Protein AF-A0A8B9L922-F1 (afdb_monomer)

Structure (mmCIF, N/CA/C/O backbone):
data_AF-A0A8B9L922-F1
#
_entry.id   AF-A0A8B9L922-F1
#
loop_
_atom_site.group_PDB
_atom_site.id
_atom_site.type_symbol
_atom_site.label_atom_id
_atom_site.label_alt_id
_atom_site.label_comp_id
_atom_site.label_asym_id
_atom_site.label_entity_id
_atom_site.label_seq_id
_atom_site.pdbx_PDB_ins_code
_atom_site.Cartn_x
_atom_site.Cartn_y
_atom_site.Cartn_z
_atom_site.occupancy
_atom_site.B_iso_or_equiv
_atom_site.auth_seq_id
_atom_site.auth_comp_id
_atom_site.auth_asym_id
_atom_site.auth_atom_id
_atom_site.pdbx_PDB_model_num
ATOM 1 N N . MET A 1 1 ? -42.138 -32.006 54.980 1.00 39.41 1 MET A N 1
ATOM 2 C CA . MET A 1 1 ? -41.101 -31.309 54.195 1.00 39.41 1 MET A CA 1
ATOM 3 C C . MET A 1 1 ? -41.791 -30.136 53.510 1.00 39.41 1 MET A C 1
ATOM 5 O O . MET A 1 1 ? -42.672 -30.360 52.696 1.00 39.41 1 MET A O 1
ATOM 9 N N . TRP A 1 2 ? -41.507 -28.926 53.991 1.00 32.56 2 TRP A N 1
ATOM 10 C CA . TRP A 1 2 ? -41.826 -27.606 53.415 1.00 32.56 2 TRP A CA 1
ATOM 11 C C . TRP A 1 2 ? -41.388 -27.564 51.923 1.00 32.56 2 TRP A C 1
ATOM 13 O O . TRP A 1 2 ? -40.422 -28.249 51.613 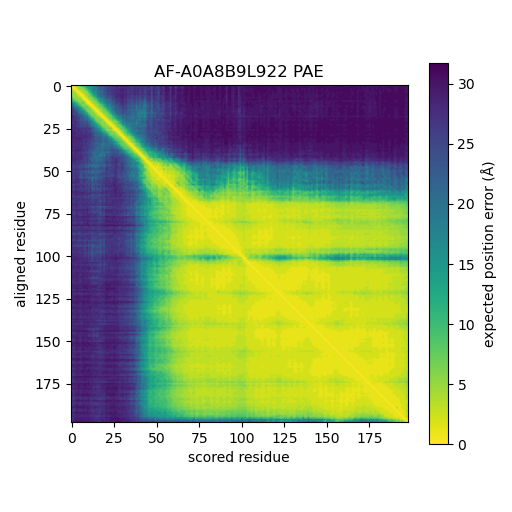1.00 32.56 2 TRP A O 1
ATOM 23 N N . LEU A 1 3 ? -41.959 -26.871 50.926 1.00 33.59 3 LEU A N 1
ATOM 24 C CA . LEU A 1 3 ? -42.865 -25.722 50.786 1.00 33.59 3 LEU A CA 1
ATOM 25 C C . LEU A 1 3 ? -43.466 -25.724 49.360 1.00 33.59 3 LEU A C 1
ATOM 27 O O . LEU A 1 3 ? -42.851 -26.224 48.422 1.00 33.59 3 LEU A O 1
ATOM 31 N N . ALA A 1 4 ? -44.637 -25.105 49.218 1.00 42.94 4 ALA A N 1
ATOM 32 C CA . ALA A 1 4 ? -45.244 -24.683 47.955 1.00 42.94 4 ALA A CA 1
ATOM 33 C C . ALA A 1 4 ? -44.505 -23.474 47.336 1.00 42.94 4 ALA A C 1
ATOM 35 O O . ALA A 1 4 ? -43.892 -22.713 48.081 1.00 42.94 4 ALA A O 1
ATOM 36 N N . LEU A 1 5 ? -44.619 -23.254 46.017 1.00 37.44 5 LEU A N 1
ATOM 37 C CA . LEU A 1 5 ? -45.324 -22.092 45.437 1.00 37.44 5 LEU A CA 1
ATOM 38 C C . LEU A 1 5 ? -45.200 -22.034 43.899 1.00 37.44 5 LEU A C 1
ATOM 40 O O . LEU A 1 5 ? -44.109 -21.911 43.348 1.00 37.44 5 LEU A O 1
ATOM 44 N N . ASP A 1 6 ? -46.363 -22.026 43.243 1.00 43.75 6 ASP A N 1
ATOM 45 C CA . ASP A 1 6 ? -46.610 -21.435 41.925 1.00 43.75 6 ASP A CA 1
ATOM 46 C C . ASP A 1 6 ? -46.211 -19.954 41.896 1.00 43.75 6 ASP A C 1
ATOM 48 O O . ASP A 1 6 ? -46.498 -19.226 42.852 1.00 43.75 6 ASP A O 1
ATOM 52 N N . ARG A 1 7 ? -45.693 -19.468 40.757 1.00 42.44 7 ARG A N 1
ATOM 53 C CA . ARG A 1 7 ? -46.000 -18.110 40.273 1.00 42.44 7 ARG A CA 1
ATOM 54 C C . ARG A 1 7 ? -45.690 -17.929 38.788 1.00 42.44 7 ARG A C 1
ATOM 56 O O . ARG A 1 7 ? -44.542 -17.872 38.357 1.00 42.44 7 ARG A O 1
ATOM 63 N N . ALA A 1 8 ? -46.780 -17.786 38.043 1.00 39.94 8 ALA A N 1
ATOM 64 C CA . ALA A 1 8 ? -46.851 -17.251 36.699 1.00 39.94 8 ALA A CA 1
ATOM 65 C C . ALA A 1 8 ? -46.276 -15.825 36.630 1.00 39.94 8 ALA A C 1
ATOM 67 O O . ALA A 1 8 ? -46.559 -14.979 37.482 1.00 39.94 8 ALA A O 1
ATOM 68 N N . LEU A 1 9 ? -45.501 -15.555 35.581 1.00 38.50 9 LEU A N 1
ATOM 69 C CA . LEU A 1 9 ? -45.033 -14.223 35.214 1.00 38.50 9 LEU A CA 1
ATOM 70 C C . LEU A 1 9 ? -46.186 -13.454 34.553 1.00 38.50 9 LEU A C 1
ATOM 72 O O . LEU A 1 9 ? -46.370 -13.499 33.339 1.00 38.50 9 LEU A O 1
ATOM 76 N N . SER A 1 10 ? -46.980 -12.760 35.367 1.00 40.66 10 SER A N 1
ATOM 77 C CA . SER A 1 10 ? -47.901 -11.722 34.909 1.00 40.66 10 SER A CA 1
ATOM 78 C C . SER A 1 10 ? -47.178 -10.376 34.846 1.00 40.66 10 SER A C 1
ATOM 80 O O . SER A 1 10 ? -46.627 -9.900 35.838 1.00 40.66 10 SER A O 1
ATOM 82 N N . VAL A 1 11 ? -47.223 -9.777 33.660 1.00 44.66 11 VAL A N 1
ATOM 83 C CA . VAL A 1 11 ? -46.861 -8.399 33.311 1.00 44.66 11 VAL A CA 1
ATOM 84 C C . VAL A 1 11 ? -47.337 -7.414 34.387 1.00 44.66 11 VAL A C 1
ATOM 86 O O . VAL A 1 11 ? -48.537 -7.237 34.583 1.00 44.66 11 VAL A O 1
ATOM 89 N N . ASN A 1 12 ? -46.402 -6.757 35.076 1.00 38.12 12 ASN A N 1
ATOM 90 C CA . ASN A 1 12 ? -46.709 -5.700 36.038 1.00 38.12 12 ASN A CA 1
ATOM 91 C C . ASN A 1 12 ? -46.772 -4.353 35.298 1.00 38.12 12 ASN A C 1
ATOM 93 O O . ASN A 1 12 ? -45.758 -3.687 35.095 1.00 38.12 12 ASN A O 1
ATOM 97 N N . TYR A 1 13 ? -47.975 -3.962 34.874 1.00 42.72 13 TYR A N 1
ATOM 98 C CA . TYR A 1 13 ? -48.291 -2.562 34.594 1.00 42.72 13 TYR A CA 1
ATOM 99 C C . TYR A 1 13 ? -48.221 -1.805 35.924 1.00 42.72 13 TYR A C 1
ATOM 101 O O . TYR A 1 13 ? -49.055 -2.007 36.806 1.00 42.72 13 TYR A O 1
ATOM 109 N N . VAL A 1 14 ? -47.221 -0.940 36.084 1.00 41.59 14 VAL A N 1
ATOM 110 C CA . VAL A 1 14 ? -47.161 -0.008 37.212 1.00 41.59 14 VAL A CA 1
ATOM 111 C C . VAL A 1 14 ? -48.252 1.044 36.998 1.00 41.59 14 VAL A C 1
ATOM 113 O O . VAL A 1 14 ? -48.083 2.000 36.245 1.00 41.59 14 VAL A O 1
ATOM 116 N N . LEU A 1 15 ? -49.400 0.839 37.647 1.00 37.53 15 LEU A N 1
ATOM 117 C CA . LEU A 1 15 ? -50.372 1.891 37.927 1.00 37.53 15 LEU A CA 1
ATOM 118 C C . LEU A 1 15 ? -49.718 2.883 38.895 1.00 37.53 15 LEU A C 1
ATOM 120 O O . LEU A 1 15 ? -49.575 2.610 40.085 1.00 37.53 15 LEU A O 1
ATOM 124 N N . ILE A 1 16 ? -49.306 4.037 38.377 1.00 44.78 16 ILE A N 1
ATOM 125 C CA . ILE A 1 16 ? -48.956 5.195 39.200 1.00 44.78 16 ILE A CA 1
ATOM 126 C C . ILE A 1 16 ? -50.275 5.791 39.709 1.00 44.78 16 ILE A C 1
ATOM 128 O O . ILE A 1 16 ? -50.972 6.499 38.982 1.00 44.78 16 ILE A O 1
ATOM 132 N N . CYS A 1 17 ? -50.629 5.483 40.957 1.00 35.94 17 CYS A N 1
ATOM 133 C CA . CYS A 1 17 ? -51.632 6.229 41.710 1.00 35.94 17 CYS A CA 1
ATOM 134 C C . CYS A 1 17 ? -51.026 7.574 42.130 1.00 35.94 17 CYS A C 1
ATOM 136 O O . CYS A 1 17 ? -50.092 7.622 42.927 1.00 35.94 17 CYS A O 1
ATOM 138 N N . CYS A 1 18 ? -51.560 8.669 41.592 1.00 36.62 18 CYS A N 1
ATOM 139 C CA . CYS A 1 18 ? -51.281 10.016 42.072 1.00 36.62 18 CYS A CA 1
ATOM 140 C C . CYS A 1 18 ? -52.281 10.327 43.198 1.00 36.62 18 CYS A C 1
ATOM 142 O O . CYS A 1 18 ? -53.413 10.725 42.929 1.00 36.62 18 CYS A O 1
ATOM 144 N N . GLU A 1 19 ? -51.897 10.113 44.456 1.00 37.44 19 GLU A N 1
ATOM 145 C CA . GLU A 1 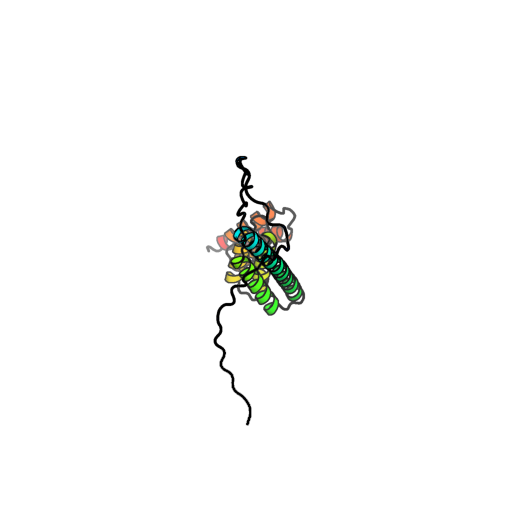19 ? -52.642 10.647 45.599 1.00 37.44 19 GLU A CA 1
ATOM 146 C C . GLU A 1 19 ? -52.241 12.114 45.810 1.00 37.44 19 GLU A C 1
ATOM 148 O O . GLU A 1 19 ? -51.150 12.418 46.289 1.00 37.44 19 GLU A O 1
ATOM 153 N N . CYS A 1 20 ? -53.125 13.044 45.438 1.00 34.84 20 CYS A N 1
ATOM 154 C CA . CYS A 1 20 ? -53.108 14.406 45.966 1.00 34.84 20 CYS A CA 1
ATOM 155 C C . CYS A 1 20 ? -54.168 14.509 47.063 1.00 34.84 20 CYS A C 1
ATOM 157 O O . CYS A 1 20 ? -55.370 14.453 46.803 1.00 34.84 20 CYS A O 1
ATOM 159 N N . SER A 1 21 ? -53.704 14.660 48.297 1.00 40.25 21 SER A N 1
ATOM 160 C CA . SER A 1 21 ? -54.520 14.877 49.484 1.00 40.25 21 SER A CA 1
ATOM 161 C C . SER A 1 21 ? -55.253 16.225 49.435 1.00 40.25 21 SER A C 1
ATOM 163 O O . SER A 1 21 ? -54.620 17.266 49.294 1.00 40.25 21 SER A O 1
ATOM 165 N N . GLY A 1 22 ? -56.569 16.189 49.674 1.00 39.19 22 GLY A N 1
ATOM 166 C CA . GLY A 1 22 ? -57.347 17.256 50.319 1.00 39.19 22 GLY A CA 1
ATOM 167 C C . GLY A 1 22 ? -57.858 18.408 49.440 1.00 39.19 22 GLY A C 1
ATOM 168 O O . GLY A 1 22 ? -57.085 19.200 48.923 1.00 39.19 22 GLY A O 1
ATOM 169 N N . LEU A 1 23 ? -59.183 18.588 49.373 1.00 33.56 23 LEU A N 1
ATOM 170 C CA . LEU A 1 23 ? -59.907 19.606 50.156 1.00 33.56 23 LEU A CA 1
ATOM 171 C C . LEU A 1 23 ? -61.400 19.660 49.766 1.00 33.56 23 LEU A C 1
ATOM 173 O O . LEU A 1 23 ? -61.748 19.786 48.599 1.00 33.56 23 LEU A O 1
ATOM 177 N N . SER A 1 24 ? -62.238 19.691 50.806 1.00 34.50 24 SER A N 1
ATOM 178 C CA . SER A 1 24 ? -63.447 20.518 50.947 1.00 34.50 24 SER A CA 1
ATOM 179 C C . SER A 1 24 ? -64.577 20.404 49.909 1.00 34.50 24 SER A C 1
ATOM 181 O O . SER A 1 24 ? -64.521 20.924 48.797 1.00 34.50 24 SER A O 1
ATOM 183 N N . SER A 1 25 ? -65.694 19.830 50.356 1.00 34.41 25 SER A N 1
ATOM 184 C CA . SER A 1 25 ? -67.009 19.935 49.727 1.00 34.41 25 SER A CA 1
ATOM 185 C C . SER A 1 25 ? -67.631 21.325 49.946 1.00 34.41 25 SER A C 1
ATOM 187 O O . SER A 1 25 ? -68.081 21.636 51.049 1.00 34.41 25 SER A O 1
ATOM 189 N N . ALA A 1 26 ? -67.735 22.125 48.883 1.00 35.94 26 ALA A N 1
ATOM 190 C CA . ALA A 1 26 ? -68.643 23.271 48.781 1.00 35.94 26 ALA A CA 1
ATOM 191 C C . ALA A 1 26 ? -69.437 23.172 47.459 1.00 35.94 26 ALA A C 1
ATOM 193 O O . ALA A 1 26 ? -68.840 22.827 46.435 1.0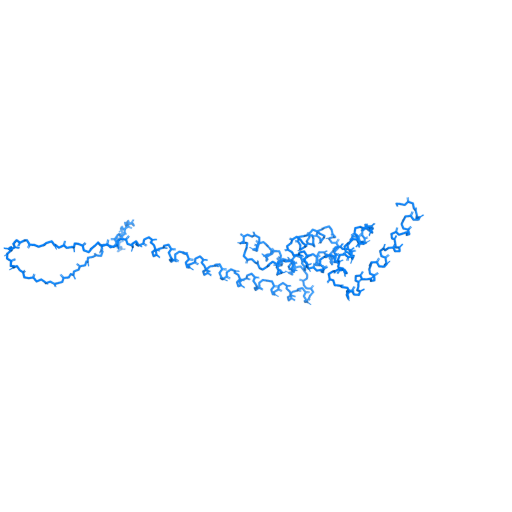0 35.94 26 ALA A O 1
ATOM 194 N N . PRO A 1 27 ? -70.760 23.434 47.429 1.00 44.16 27 PRO A N 1
ATOM 195 C CA . PRO A 1 27 ? -71.550 23.219 46.226 1.00 44.16 27 PRO A CA 1
ATOM 196 C C . PRO A 1 27 ? -71.588 24.450 45.306 1.00 44.16 27 PRO A C 1
ATOM 198 O O . PRO A 1 27 ? -71.871 25.569 45.723 1.00 44.16 27 PRO A O 1
ATOM 201 N N . VAL A 1 28 ? -71.341 24.167 44.025 1.00 46.34 28 VAL A N 1
ATOM 202 C CA . VAL A 1 28 ? -71.988 24.702 42.812 1.00 46.34 28 VAL A CA 1
ATOM 203 C C . VAL A 1 28 ? -72.312 26.205 42.792 1.00 46.34 28 VAL A C 1
ATOM 205 O O . VAL A 1 28 ? -73.385 26.641 43.202 1.00 46.34 28 VAL A O 1
ATOM 208 N N . GLN A 1 29 ? -71.455 26.971 42.113 1.00 36.00 29 GLN A N 1
ATOM 209 C CA . GLN A 1 29 ? -71.849 28.198 41.414 1.00 36.00 29 GLN A CA 1
ATOM 210 C C . GLN A 1 29 ? -71.394 28.122 39.953 1.00 36.00 29 GLN A C 1
ATOM 212 O O . GLN A 1 29 ? -70.305 27.649 39.627 1.00 36.00 29 GLN A O 1
ATOM 217 N N . ARG A 1 30 ? -72.311 28.529 39.075 1.00 44.28 30 ARG A N 1
ATOM 218 C CA . ARG A 1 30 ? -72.246 28.429 37.617 1.00 44.28 30 ARG A CA 1
ATOM 219 C C . ARG A 1 30 ? -71.178 29.349 37.032 1.00 44.28 30 ARG A C 1
ATOM 221 O O . ARG A 1 30 ? -71.023 30.484 37.459 1.00 44.28 30 ARG A O 1
ATOM 228 N N . GLY A 1 31 ? -70.597 28.885 35.928 1.00 47.75 31 GLY A N 1
ATOM 229 C CA . GLY A 1 31 ? -70.176 29.749 34.830 1.00 47.75 31 GLY A CA 1
ATOM 230 C C . GLY A 1 31 ? -68.833 30.444 35.007 1.00 47.75 31 GLY A C 1
ATOM 231 O O . GLY A 1 31 ? -68.775 31.614 35.364 1.00 47.75 31 GLY A O 1
ATOM 232 N N . ARG A 1 32 ? -67.757 29.767 34.597 1.00 36.34 32 ARG A N 1
ATOM 233 C CA . ARG A 1 32 ? -66.645 30.389 33.864 1.00 36.34 32 ARG A CA 1
ATOM 234 C C . ARG A 1 32 ? -65.810 29.304 33.193 1.00 36.34 32 ARG A C 1
ATOM 236 O O . ARG A 1 32 ? -65.443 28.318 33.818 1.00 36.34 32 ARG A O 1
ATOM 243 N N . SER A 1 33 ? -65.556 29.506 31.903 1.00 42.00 33 SER A N 1
ATOM 244 C CA . SER A 1 33 ? -64.695 28.695 31.041 1.00 42.00 33 SER A CA 1
ATOM 245 C C . SER A 1 33 ? -63.366 28.379 31.734 1.00 42.00 33 SER A C 1
ATOM 247 O O . SER A 1 33 ? -62.469 29.225 31.781 1.00 42.00 33 SER A O 1
ATOM 249 N N . VAL A 1 34 ? -63.209 27.150 32.223 1.00 40.69 34 VAL A N 1
ATOM 250 C CA . VAL A 1 34 ? -61.887 26.612 32.532 1.00 40.69 34 VAL A CA 1
ATOM 251 C C . VAL A 1 34 ? -61.244 26.306 31.185 1.00 40.69 34 VAL A C 1
ATOM 253 O O . VAL A 1 34 ? -61.642 25.369 30.499 1.00 40.69 34 VAL A O 1
ATOM 256 N N . ARG A 1 35 ? -60.256 27.116 30.785 1.00 39.91 35 ARG A N 1
ATOM 257 C CA . ARG A 1 35 ? -59.262 26.678 29.802 1.00 39.91 35 ARG A CA 1
ATOM 258 C C . ARG A 1 35 ? -58.652 25.406 30.378 1.00 39.91 35 ARG A C 1
ATOM 260 O O . ARG A 1 35 ? -57.830 25.488 31.290 1.00 39.91 35 ARG A O 1
ATOM 267 N N . THR A 1 36 ? -59.052 24.243 29.873 1.00 43.56 36 THR A N 1
ATOM 268 C CA . THR A 1 36 ? -58.253 23.036 30.040 1.00 43.56 36 THR A CA 1
ATOM 269 C C . THR A 1 36 ? -56.912 23.372 29.409 1.00 43.56 36 THR A C 1
ATOM 271 O O . THR A 1 36 ? -56.817 23.510 28.188 1.00 43.56 36 THR A O 1
ATOM 274 N N . ARG A 1 37 ? -55.890 23.617 30.238 1.00 41.12 37 ARG A N 1
ATOM 275 C CA . ARG A 1 37 ? -54.507 23.590 29.767 1.00 41.12 37 ARG A CA 1
ATOM 276 C C . ARG A 1 37 ? -54.386 22.246 29.073 1.00 41.12 37 ARG A C 1
ATOM 278 O O . ARG A 1 37 ? -54.577 21.223 29.729 1.00 41.12 37 ARG A O 1
ATOM 285 N N . GLY A 1 38 ? -54.221 22.269 27.751 1.00 40.81 38 GLY A N 1
ATOM 286 C CA . GLY A 1 38 ? -53.976 21.062 26.985 1.00 40.81 38 GLY A CA 1
ATOM 287 C C . GLY A 1 38 ? -52.851 20.341 27.699 1.00 40.81 38 GLY A C 1
ATOM 288 O O . GLY A 1 38 ? -51.766 20.900 27.850 1.00 40.81 38 GLY A O 1
ATOM 289 N N . CYS A 1 39 ? -53.154 19.169 28.249 1.00 40.44 39 CYS A N 1
ATOM 290 C CA . CYS A 1 39 ? -52.129 18.271 28.728 1.00 40.44 39 CYS A CA 1
ATOM 291 C C . CYS A 1 39 ? -51.349 17.930 27.465 1.00 40.44 39 CYS A C 1
ATOM 293 O O . CYS A 1 39 ? -51.849 17.202 26.607 1.00 40.44 39 CYS A O 1
ATOM 295 N N . SER A 1 40 ? -50.218 18.605 27.264 1.00 46.69 40 SER A N 1
ATOM 296 C CA . SER A 1 40 ? -49.345 18.350 26.137 1.00 46.69 40 SER A CA 1
ATOM 297 C C . SER A 1 40 ? -48.862 16.925 26.320 1.00 46.69 40 SER A C 1
ATOM 299 O O . SER A 1 40 ? -47.953 16.653 27.101 1.00 46.69 40 SER A O 1
ATOM 301 N N . THR A 1 41 ? -49.503 15.998 25.620 1.00 48.53 41 THR A N 1
ATOM 302 C CA . THR A 1 41 ? -49.012 14.648 25.385 1.00 48.53 41 THR A CA 1
ATOM 303 C C . THR A 1 41 ? -47.800 14.729 24.453 1.00 48.53 41 THR A C 1
ATOM 305 O O . THR A 1 41 ? -47.766 14.121 23.394 1.00 48.53 41 THR A O 1
ATOM 308 N N . THR A 1 42 ? -46.785 15.504 24.828 1.00 47.44 42 THR A N 1
ATOM 309 C CA . THR A 1 42 ? -45.391 15.276 24.440 1.00 47.44 42 THR A CA 1
ATOM 310 C C . THR A 1 42 ? -44.878 14.199 25.403 1.00 47.44 42 THR A C 1
ATOM 312 O O . THR A 1 42 ? -44.407 14.504 26.492 1.00 47.44 42 THR A O 1
ATOM 315 N N . ARG A 1 43 ? -45.436 12.985 25.285 1.00 49.84 43 ARG A N 1
ATOM 316 C CA . ARG A 1 43 ? -44.914 11.805 24.570 1.00 49.84 43 ARG A CA 1
ATOM 317 C C . ARG A 1 43 ? -43.767 11.160 25.348 1.00 49.84 43 ARG A C 1
ATOM 319 O O . ARG A 1 43 ? -42.599 11.406 25.094 1.00 49.84 43 ARG A O 1
ATOM 326 N N . VAL A 1 44 ? -44.133 10.218 26.219 1.00 50.97 44 VAL A N 1
ATOM 327 C CA . VAL A 1 44 ? -43.235 9.163 26.737 1.00 50.97 44 VAL A CA 1
ATOM 328 C C . VAL A 1 44 ? -42.473 8.465 25.593 1.00 50.97 44 VAL A C 1
ATOM 330 O O . VAL A 1 44 ? -41.351 8.008 25.772 1.00 50.97 44 VAL A O 1
ATOM 333 N N . SER A 1 45 ? -43.049 8.433 24.384 1.00 53.28 45 SER A N 1
ATOM 334 C CA . SER A 1 45 ? -42.383 7.933 23.179 1.00 53.28 45 SER A CA 1
ATOM 335 C C . SER A 1 45 ? -41.261 8.834 22.658 1.00 53.28 45 SER A C 1
ATOM 337 O O . SER A 1 45 ? -40.364 8.328 21.995 1.00 53.28 45 SER A O 1
ATOM 339 N N . ASP A 1 46 ? -41.315 10.147 22.898 1.00 59.59 46 ASP A N 1
ATOM 340 C CA . ASP A 1 46 ? -40.278 11.081 22.445 1.00 59.59 46 ASP A CA 1
ATOM 341 C C . ASP A 1 46 ? -39.060 10.983 23.375 1.00 59.59 46 ASP A C 1
ATOM 343 O O . ASP A 1 46 ? -37.950 10.821 22.884 1.00 59.59 46 ASP A O 1
ATOM 347 N N . THR A 1 47 ? -39.259 10.878 24.695 1.00 61.03 47 THR A N 1
ATOM 348 C CA . THR A 1 47 ? -38.165 10.618 25.651 1.00 61.03 47 THR A CA 1
ATOM 349 C C . THR A 1 47 ? -37.567 9.211 25.511 1.00 61.03 47 THR A C 1
ATOM 351 O O . THR A 1 47 ? -36.356 9.035 25.650 1.00 61.03 47 THR A O 1
ATOM 354 N N . GLN A 1 48 ? -38.365 8.188 25.174 1.00 67.69 48 GLN A N 1
ATOM 355 C CA . GLN A 1 48 ? -37.840 6.856 24.827 1.00 67.69 48 GLN A CA 1
ATOM 356 C C . GLN A 1 48 ? -37.037 6.851 23.519 1.00 67.69 48 GLN A C 1
ATOM 358 O O . GLN A 1 48 ? -36.043 6.139 23.416 1.00 67.69 48 GLN A O 1
ATOM 363 N N . ARG A 1 49 ? -37.429 7.651 22.520 1.00 72.94 49 ARG A N 1
ATOM 364 C CA . ARG A 1 49 ? -36.664 7.797 21.272 1.00 72.94 49 ARG A CA 1
ATOM 365 C C . ARG A 1 49 ? -35.372 8.573 21.485 1.00 72.94 49 ARG A C 1
ATOM 367 O O . ARG A 1 49 ? -34.349 8.163 20.955 1.00 72.94 49 ARG A O 1
ATOM 374 N N . GLU A 1 50 ? -35.405 9.634 22.285 1.00 75.44 50 GLU A N 1
ATOM 375 C CA . GLU A 1 50 ? -34.222 10.418 22.651 1.00 75.44 50 GLU A CA 1
ATOM 376 C C . GLU A 1 50 ? -33.217 9.577 23.449 1.00 75.44 50 GLU A C 1
ATOM 378 O O . GLU A 1 50 ? -32.027 9.595 23.149 1.00 75.44 50 GLU A O 1
ATOM 383 N N . THR A 1 51 ? -33.682 8.766 24.404 1.00 72.25 51 THR A N 1
ATOM 384 C CA . THR A 1 51 ? -32.814 7.850 25.170 1.00 72.25 51 THR A CA 1
ATOM 385 C C . THR A 1 51 ? -32.274 6.699 24.319 1.00 72.25 51 THR A C 1
ATOM 387 O O . THR A 1 51 ? -31.096 6.369 24.434 1.00 72.25 51 THR A O 1
ATOM 390 N N . GLN A 1 52 ? -33.073 6.126 23.409 1.00 76.06 52 GLN A N 1
ATOM 391 C CA . GLN A 1 52 ? -32.582 5.144 22.431 1.00 76.06 52 GLN A CA 1
ATOM 392 C C . GLN A 1 52 ? -31.569 5.752 21.453 1.00 76.06 52 GLN A C 1
ATOM 394 O O . GLN A 1 52 ? -30.587 5.100 21.104 1.00 76.06 52 GLN A O 1
ATOM 399 N N . GLN A 1 53 ? -31.773 6.999 21.024 1.00 78.50 53 GLN A N 1
ATOM 400 C CA . GLN A 1 53 ? -30.813 7.718 20.187 1.00 78.50 53 GLN A CA 1
ATOM 401 C C . GLN A 1 53 ? -29.513 8.006 20.939 1.00 78.50 53 GLN A C 1
ATOM 403 O O . GLN A 1 53 ? -28.446 7.791 20.375 1.00 78.50 53 GLN A O 1
ATOM 408 N N . GLN A 1 54 ? -29.584 8.430 22.202 1.00 77.88 54 GLN A N 1
ATOM 409 C CA . GLN A 1 54 ? -28.401 8.642 23.040 1.00 77.88 54 GLN A CA 1
ATOM 410 C C . GLN A 1 54 ? -27.634 7.341 23.296 1.00 77.88 54 GLN A C 1
ATOM 412 O O . GLN A 1 54 ? -26.412 7.340 23.192 1.00 77.88 54 GLN A O 1
ATOM 417 N N . LEU A 1 55 ? -28.328 6.228 23.558 1.00 81.31 55 LEU A N 1
ATOM 418 C CA . LEU A 1 55 ? -27.695 4.919 23.732 1.00 81.31 55 LEU A CA 1
ATOM 419 C C . LEU A 1 55 ? -26.962 4.481 22.460 1.00 81.31 55 LEU A C 1
ATOM 421 O O . LEU A 1 55 ? -25.800 4.095 22.526 1.00 81.31 55 LEU A O 1
ATOM 425 N N . LYS A 1 56 ? -27.606 4.630 21.297 1.00 81.25 56 LYS A N 1
ATOM 426 C CA . LYS A 1 56 ? -26.987 4.319 20.006 1.00 81.25 56 LYS A CA 1
ATOM 427 C C . LYS A 1 56 ? -25.756 5.189 19.743 1.00 81.25 56 LYS A C 1
ATOM 429 O O . LYS A 1 56 ? -24.754 4.681 19.262 1.00 81.25 56 LYS A O 1
ATOM 434 N N . LEU A 1 57 ? -25.810 6.475 20.101 1.00 77.06 57 LEU A N 1
ATOM 435 C CA . LEU A 1 57 ? -24.681 7.397 19.958 1.00 77.06 57 LEU A CA 1
ATOM 436 C C . LEU A 1 57 ? -23.487 7.000 20.852 1.00 77.06 57 LEU A C 1
ATOM 438 O O . LEU A 1 57 ? -22.333 7.092 20.436 1.00 77.06 57 LEU A O 1
ATOM 442 N N . MET A 1 58 ? -23.762 6.538 22.072 1.00 69.44 58 MET A N 1
ATOM 443 C CA . MET A 1 58 ? -22.739 6.068 23.014 1.00 69.44 58 MET A CA 1
ATOM 444 C C . MET A 1 58 ? -22.112 4.747 22.543 1.00 69.44 58 MET A C 1
ATOM 446 O O . MET A 1 58 ? -20.892 4.613 22.559 1.00 69.44 58 MET A O 1
ATOM 450 N N . GLU A 1 59 ? -22.921 3.809 22.040 1.00 75.00 59 GLU A N 1
ATOM 451 C CA . GLU A 1 59 ? -22.435 2.554 21.448 1.00 75.00 59 GLU A CA 1
ATOM 452 C C . GLU A 1 59 ? -21.543 2.812 20.222 1.00 75.00 59 GLU A C 1
ATOM 454 O O . GLU A 1 59 ? -20.494 2.184 20.080 1.00 75.00 59 GLU A O 1
ATOM 459 N N . THR A 1 60 ? -21.901 3.781 19.370 1.00 72.25 60 THR A N 1
ATOM 460 C CA . THR A 1 60 ? -21.071 4.179 18.217 1.00 72.25 60 THR A CA 1
ATOM 461 C C . THR A 1 60 ? -19.740 4.810 18.637 1.00 72.25 60 THR A C 1
ATOM 463 O O . THR A 1 60 ? -18.703 4.542 18.031 1.00 72.25 60 THR A O 1
ATOM 466 N N . GLN A 1 61 ? -19.724 5.595 19.719 1.00 77.06 61 GLN A N 1
ATOM 467 C CA . GLN A 1 61 ? -18.488 6.185 20.243 1.00 77.06 61 GLN A CA 1
ATOM 468 C C . GLN A 1 61 ? -17.551 5.122 20.821 1.00 77.06 61 GLN A C 1
ATOM 470 O O . GLN A 1 61 ? -16.365 5.111 20.497 1.00 77.06 61 GLN A O 1
ATOM 475 N N . GLU A 1 62 ? -18.082 4.184 21.603 1.00 77.81 62 GLU A N 1
ATOM 476 C CA . GLU A 1 62 ? -17.283 3.103 22.180 1.00 77.81 62 GLU A CA 1
ATOM 477 C C . GLU A 1 62 ? -16.714 2.171 21.093 1.00 77.81 62 GLU A C 1
ATOM 479 O O . GLU A 1 62 ? -15.561 1.741 21.164 1.00 77.81 62 GLU A O 1
ATOM 484 N N . LEU A 1 63 ? -17.489 1.892 20.040 1.00 74.62 63 LEU A N 1
ATOM 485 C CA . LEU A 1 63 ? -17.021 1.118 18.886 1.00 74.62 63 LEU A CA 1
ATOM 486 C C . LEU A 1 63 ? -15.896 1.829 18.126 1.00 74.62 63 LEU A C 1
ATOM 488 O O . LEU A 1 63 ? -14.927 1.174 17.733 1.00 74.62 63 LEU A O 1
ATOM 492 N N . ARG A 1 64 ? -15.982 3.154 17.973 1.00 75.75 64 ARG A N 1
ATOM 493 C CA . ARG A 1 64 ? -14.928 3.971 17.358 1.00 75.75 64 ARG A CA 1
ATOM 494 C C . ARG A 1 64 ? -13.637 3.971 18.179 1.00 75.75 64 ARG A C 1
ATOM 496 O O . ARG A 1 64 ? -12.545 3.901 17.622 1.00 75.75 64 ARG A O 1
ATOM 503 N N . GLU A 1 65 ? -13.737 4.030 19.502 1.00 79.31 65 GLU A N 1
ATOM 504 C CA . GLU A 1 65 ? -12.563 3.949 20.379 1.00 79.31 65 GLU A CA 1
ATOM 505 C C . GLU A 1 65 ? -11.902 2.567 20.310 1.00 79.31 65 GLU A C 1
ATOM 507 O O . GLU A 1 65 ? -10.673 2.454 20.248 1.00 79.31 65 GLU A O 1
ATOM 512 N N . ARG A 1 66 ? -12.712 1.505 20.245 1.00 82.25 66 ARG A N 1
ATOM 513 C CA . ARG A 1 66 ? -12.219 0.132 20.082 1.00 82.25 66 ARG A CA 1
ATOM 514 C C . ARG A 1 66 ? -11.521 -0.071 18.737 1.00 82.25 66 ARG A C 1
ATOM 516 O O . ARG A 1 66 ? -10.443 -0.664 18.717 1.00 82.25 66 ARG A O 1
ATOM 523 N N . SER A 1 67 ? -12.080 0.429 17.631 1.00 83.12 67 SER A N 1
ATOM 5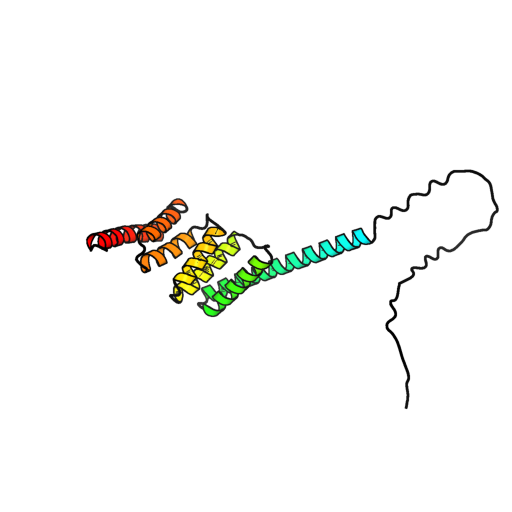24 C CA . SER A 1 67 ? -11.443 0.309 16.310 1.00 83.12 67 SER A CA 1
ATOM 525 C C . SER A 1 67 ? -10.116 1.072 16.245 1.00 83.12 67 SER A C 1
ATOM 527 O O . SER A 1 67 ? -9.128 0.529 15.749 1.00 83.12 67 SER A O 1
ATOM 529 N N . ALA A 1 68 ? -10.038 2.269 16.832 1.00 83.88 68 ALA A N 1
ATOM 530 C CA . ALA A 1 68 ? -8.784 3.016 16.940 1.00 83.88 68 ALA A CA 1
ATOM 531 C C . ALA A 1 68 ? -7.718 2.247 17.751 1.00 83.88 68 ALA A C 1
ATOM 533 O O . ALA A 1 68 ? -6.537 2.231 17.392 1.00 83.88 68 ALA A O 1
ATOM 534 N N . GLY A 1 69 ? -8.135 1.550 18.816 1.00 90.38 69 GLY A N 1
ATOM 535 C CA . GLY A 1 69 ? -7.270 0.656 19.590 1.00 90.38 69 GLY A CA 1
ATOM 536 C C . GLY A 1 69 ? -6.706 -0.505 18.763 1.00 90.38 69 GLY A C 1
ATOM 537 O O . GLY A 1 69 ? -5.503 -0.766 18.824 1.00 90.38 69 GLY A O 1
ATOM 538 N N . LEU A 1 70 ? -7.544 -1.153 17.944 1.00 92.44 70 LEU A N 1
ATOM 539 C CA . LEU A 1 70 ? -7.126 -2.242 17.050 1.00 92.44 70 LEU A CA 1
ATOM 540 C C . LEU A 1 70 ? -6.055 -1.787 16.057 1.00 92.44 70 LEU A C 1
ATOM 542 O O . LEU A 1 70 ? -5.043 -2.465 15.887 1.00 92.44 70 LEU A O 1
ATOM 546 N N . LEU A 1 71 ? -6.253 -0.626 15.427 1.00 93.50 71 LEU A N 1
ATOM 547 C CA . LEU A 1 71 ? -5.298 -0.094 14.457 1.00 93.50 71 LEU A CA 1
ATOM 548 C C . LEU A 1 71 ? -3.945 0.218 15.107 1.00 93.50 71 LEU A C 1
ATOM 550 O O . LEU A 1 71 ? -2.888 -0.069 14.540 1.00 93.50 71 LEU A O 1
ATOM 554 N N . LYS A 1 72 ? -3.963 0.785 16.317 1.00 94.81 72 LYS A N 1
ATOM 555 C CA . LYS A 1 72 ? -2.744 1.065 17.079 1.00 94.81 72 LYS A CA 1
ATOM 556 C C . LYS A 1 72 ? -1.977 -0.216 17.407 1.00 94.81 72 LYS A C 1
ATOM 558 O O . LYS A 1 72 ? -0.764 -0.248 17.213 1.00 94.81 72 LYS A O 1
ATOM 563 N N . GLU A 1 73 ? -2.666 -1.259 17.860 1.00 96.06 73 GLU A N 1
ATOM 564 C CA . GLU A 1 73 ? -2.044 -2.555 18.145 1.00 96.06 73 GLU A CA 1
ATOM 565 C C . GLU A 1 73 ? -1.482 -3.204 16.873 1.00 96.06 73 GLU A C 1
ATOM 567 O O . GLU A 1 73 ? -0.352 -3.689 16.875 1.00 96.06 73 GLU A O 1
ATOM 572 N N . ALA A 1 74 ? -2.207 -3.123 15.753 1.00 97.00 74 ALA A N 1
ATOM 573 C CA . ALA A 1 74 ? -1.729 -3.621 14.465 1.00 97.00 74 ALA A CA 1
ATOM 574 C C . ALA A 1 74 ? -0.387 -2.980 14.069 1.00 97.00 74 ALA A C 1
ATOM 576 O O . ALA A 1 74 ? 0.547 -3.687 13.689 1.00 97.00 74 ALA A O 1
ATOM 577 N N . HIS A 1 75 ? -0.252 -1.657 14.232 1.00 95.88 75 HIS A N 1
ATOM 578 C CA . HIS A 1 75 ? 1.009 -0.949 13.986 1.00 95.88 75 HIS A CA 1
ATOM 579 C C . HIS A 1 75 ? 2.139 -1.396 14.920 1.00 95.88 75 HIS A C 1
ATOM 581 O O . HIS A 1 75 ? 3.284 -1.513 14.482 1.00 95.88 75 HIS A O 1
ATOM 587 N N . LEU A 1 76 ? 1.842 -1.657 16.195 1.00 97.31 76 LEU A N 1
ATOM 588 C CA . LEU A 1 76 ? 2.838 -2.156 17.146 1.00 97.31 76 LEU A CA 1
ATOM 589 C C . LEU A 1 76 ? 3.354 -3.536 16.729 1.00 97.31 76 LEU A C 1
ATOM 591 O O . LEU A 1 76 ? 4.569 -3.748 16.695 1.00 97.31 76 LEU A O 1
ATOM 595 N N . GLN A 1 77 ? 2.456 -4.446 16.351 1.00 97.38 77 GLN A N 1
ATOM 596 C CA . GLN A 1 77 ? 2.835 -5.777 15.875 1.00 97.38 77 GLN A CA 1
ATOM 597 C C . GLN A 1 77 ? 3.610 -5.716 14.558 1.00 97.38 77 GLN A C 1
ATOM 599 O O . GLN A 1 77 ? 4.621 -6.403 14.411 1.00 97.38 77 GLN A O 1
ATOM 604 N N . PHE A 1 78 ? 3.197 -4.844 13.636 1.00 96.81 78 PHE A N 1
ATOM 605 C CA . PHE A 1 78 ? 3.897 -4.618 12.376 1.00 96.81 78 PHE A CA 1
ATOM 606 C C . PHE A 1 78 ? 5.340 -4.149 12.607 1.00 96.81 78 PHE A C 1
ATOM 608 O O . PHE A 1 78 ? 6.280 -4.746 12.086 1.00 96.81 78 PHE A O 1
ATOM 615 N N . ASN A 1 79 ? 5.527 -3.137 13.459 1.00 96.00 79 ASN A N 1
ATOM 616 C CA . ASN A 1 79 ? 6.849 -2.605 13.795 1.00 96.00 79 ASN A CA 1
ATOM 617 C C . ASN A 1 79 ? 7.715 -3.611 14.567 1.00 96.00 79 ASN A C 1
ATOM 619 O O . ASN A 1 79 ? 8.940 -3.562 14.486 1.00 96.00 79 ASN A O 1
ATOM 623 N N . SER A 1 80 ? 7.083 -4.530 15.298 1.00 96.19 80 SER A N 1
ATOM 624 C CA . SER A 1 80 ? 7.761 -5.621 16.007 1.00 96.19 80 SER A CA 1
ATOM 625 C C . SER A 1 80 ? 8.151 -6.787 15.088 1.00 96.19 80 SER A C 1
ATOM 627 O O . SER A 1 80 ? 8.822 -7.713 15.535 1.00 96.19 80 SER A O 1
ATOM 629 N N . GLY A 1 81 ? 7.739 -6.765 13.814 1.00 95.38 81 GLY A N 1
ATOM 630 C CA . GLY A 1 81 ? 7.977 -7.838 12.842 1.00 95.38 81 GLY A CA 1
ATOM 631 C C . GLY A 1 81 ? 7.003 -9.018 12.946 1.00 95.38 81 GLY A C 1
ATOM 632 O O . GLY A 1 81 ? 7.150 -10.006 12.226 1.00 95.38 81 GLY A O 1
ATOM 633 N N . ASN A 1 82 ? 5.979 -8.929 13.799 1.00 96.38 82 ASN A N 1
ATOM 634 C CA . ASN A 1 82 ? 4.957 -9.961 13.979 1.00 96.38 82 ASN A CA 1
ATOM 635 C C . ASN A 1 82 ? 3.875 -9.845 12.896 1.00 96.38 82 ASN A C 1
ATOM 637 O O . ASN A 1 82 ? 2.708 -9.559 13.170 1.00 96.38 82 ASN A O 1
ATOM 641 N N . PHE A 1 83 ? 4.266 -10.074 11.642 1.00 95.69 83 PHE A N 1
ATOM 642 C CA . PHE A 1 83 ? 3.418 -9.818 10.478 1.00 95.69 83 PHE A CA 1
ATOM 643 C C . PHE A 1 83 ? 2.111 -10.620 10.471 1.00 95.69 83 PHE A C 1
ATOM 645 O O . PHE A 1 83 ? 1.075 -10.072 10.115 1.00 95.69 83 PHE A O 1
ATOM 652 N N . HIS A 1 84 ? 2.123 -11.871 10.941 1.00 95.69 84 HIS A N 1
ATOM 653 C CA . HIS A 1 84 ? 0.903 -12.682 11.040 1.00 95.69 84 HIS A CA 1
ATOM 654 C C . HIS A 1 84 ? -0.155 -12.030 11.945 1.00 95.69 84 HIS A C 1
ATOM 656 O O . HIS A 1 84 ? -1.322 -11.936 11.577 1.00 95.69 84 HIS A O 1
ATOM 662 N N . GLN A 1 85 ? 0.247 -11.560 13.131 1.00 96.56 85 GLN A N 1
ATOM 663 C CA . GLN A 1 85 ? -0.675 -10.901 14.063 1.00 96.56 85 GLN A CA 1
ATOM 664 C C . GLN A 1 85 ? -1.114 -9.536 13.530 1.00 96.56 85 GLN A C 1
ATOM 666 O O . GLN A 1 85 ? -2.285 -9.183 13.626 1.00 96.56 85 GLN A O 1
ATOM 671 N N . ALA A 1 86 ? -0.191 -8.785 12.923 1.00 97.56 86 ALA A N 1
ATOM 672 C CA . ALA A 1 86 ? -0.508 -7.501 12.310 1.00 97.56 86 ALA A CA 1
ATOM 673 C C . ALA A 1 86 ? -1.572 -7.642 11.206 1.00 97.56 86 ALA A C 1
ATOM 675 O O . ALA A 1 86 ? -2.535 -6.882 11.183 1.00 97.56 86 ALA A O 1
ATOM 676 N N . GLU A 1 87 ? -1.441 -8.635 10.323 1.00 97.06 87 GLU A N 1
ATOM 677 C CA . GLU A 1 87 ? -2.407 -8.908 9.251 1.00 97.06 87 GLU A CA 1
ATOM 678 C C . GLU A 1 87 ? -3.809 -9.220 9.786 1.00 97.06 87 GLU A C 1
ATOM 680 O O . GLU A 1 87 ? -4.807 -8.709 9.263 1.00 97.06 87 GLU A O 1
ATOM 685 N N . GLU A 1 88 ? -3.883 -10.037 10.838 1.00 96.69 88 GLU A N 1
ATOM 686 C CA . GLU A 1 88 ? -5.141 -10.379 11.493 1.00 96.69 88 GLU A CA 1
ATOM 687 C C . GLU A 1 88 ? -5.803 -9.129 12.082 1.00 96.69 88 GLU A C 1
ATOM 689 O O . GLU A 1 88 ? -6.976 -8.864 11.809 1.00 96.69 88 GLU A O 1
ATOM 694 N N . LEU A 1 89 ? -5.039 -8.308 12.805 1.00 97.12 89 LEU A N 1
ATOM 695 C CA . LEU A 1 89 ? -5.533 -7.072 13.412 1.00 97.12 89 LEU A CA 1
ATOM 696 C C . LEU A 1 89 ? -5.986 -6.051 12.361 1.00 97.12 89 LEU A C 1
ATOM 698 O O . LEU A 1 89 ? -7.064 -5.471 12.502 1.00 97.12 89 LEU A O 1
ATOM 702 N N . TYR A 1 90 ? -5.232 -5.869 11.271 1.00 97.38 90 TYR A N 1
ATOM 703 C CA . TYR A 1 90 ? -5.670 -5.017 10.161 1.00 97.38 90 TYR A CA 1
ATOM 704 C C . TYR A 1 90 ? -6.955 -5.538 9.524 1.00 97.38 90 TYR A C 1
ATOM 706 O O . TYR A 1 90 ? -7.844 -4.755 9.200 1.00 97.38 90 TYR A O 1
ATOM 714 N N . THR A 1 91 ? -7.090 -6.854 9.367 1.00 97.06 91 THR A N 1
ATOM 715 C CA . THR A 1 91 ? -8.306 -7.458 8.815 1.00 97.06 91 THR A CA 1
ATOM 716 C C . THR A 1 91 ? -9.504 -7.250 9.735 1.00 97.06 91 THR A C 1
ATOM 718 O O . THR A 1 91 ? -10.573 -6.871 9.259 1.00 97.06 91 THR A O 1
ATOM 721 N N . GLN A 1 92 ? -9.333 -7.418 11.048 1.00 94.88 92 GLN A N 1
ATOM 722 C CA . GLN A 1 92 ? -10.374 -7.125 12.035 1.00 94.88 92 GLN A CA 1
ATOM 723 C C . GLN A 1 92 ? -10.783 -5.647 12.004 1.00 94.88 92 GLN A C 1
ATOM 725 O O . GLN A 1 92 ? -11.979 -5.345 11.991 1.00 94.88 92 GLN A O 1
ATOM 730 N N . PHE A 1 93 ? -9.815 -4.731 11.925 1.00 94.88 93 PHE A N 1
ATOM 731 C CA . PHE A 1 93 ? -10.074 -3.298 11.797 1.00 94.88 93 PHE A CA 1
ATOM 732 C C . PHE A 1 93 ? -10.856 -2.973 10.517 1.00 94.88 93 PHE A C 1
ATOM 734 O O . PHE A 1 93 ? -11.916 -2.358 10.590 1.00 94.88 93 PHE A O 1
ATOM 741 N N . ILE A 1 94 ? -10.398 -3.452 9.357 1.00 95.25 94 ILE A N 1
ATOM 742 C CA . ILE A 1 94 ? -11.054 -3.230 8.059 1.00 95.25 94 ILE A CA 1
ATOM 743 C C . ILE A 1 94 ? -12.483 -3.788 8.061 1.00 95.25 94 ILE A C 1
ATOM 745 O O . ILE A 1 94 ? -13.412 -3.115 7.615 1.00 95.25 94 ILE A O 1
ATOM 749 N N . ASN A 1 95 ? -12.693 -4.996 8.585 1.00 93.56 95 ASN A N 1
ATOM 750 C CA . ASN A 1 95 ? -14.024 -5.601 8.684 1.00 93.56 95 ASN A CA 1
ATOM 751 C C . ASN A 1 95 ? -14.944 -4.798 9.614 1.00 93.56 95 ASN A C 1
ATOM 753 O O . ASN A 1 95 ? -16.111 -4.572 9.299 1.00 93.56 95 ASN A O 1
ATOM 757 N N . THR A 1 96 ? -14.419 -4.309 10.737 1.00 91.19 96 THR A N 1
ATOM 758 C CA . THR A 1 96 ? -15.166 -3.423 11.639 1.00 91.19 96 THR A CA 1
ATOM 759 C C . THR A 1 96 ? -15.543 -2.126 10.922 1.00 91.19 96 THR A C 1
ATOM 761 O O . THR A 1 96 ? -16.711 -1.761 10.889 1.00 91.19 96 THR A O 1
ATOM 764 N N . CYS A 1 97 ? -14.593 -1.478 10.248 1.00 90.00 97 CYS A N 1
ATOM 765 C CA . CYS A 1 97 ? -14.834 -0.238 9.515 1.00 90.00 97 CYS A CA 1
ATOM 766 C C . CYS A 1 97 ? -15.833 -0.386 8.368 1.00 90.00 97 CYS A C 1
ATOM 768 O O . CYS A 1 97 ? -16.680 0.479 8.165 1.00 90.00 97 CYS A O 1
ATOM 770 N N . THR A 1 98 ? -15.750 -1.475 7.607 1.00 88.62 98 THR A N 1
ATOM 771 C CA . THR A 1 98 ? -16.662 -1.731 6.482 1.00 88.62 98 THR A CA 1
ATOM 772 C C . THR A 1 98 ? -18.076 -2.080 6.937 1.00 88.62 98 THR A C 1
ATOM 774 O O . THR A 1 98 ? -19.028 -1.784 6.220 1.00 88.62 98 THR A O 1
ATOM 777 N N . THR A 1 99 ? -18.232 -2.676 8.122 1.00 87.50 99 THR A N 1
ATOM 778 C CA . THR A 1 99 ? -19.549 -3.011 8.683 1.00 87.50 99 THR A CA 1
ATOM 779 C C . THR A 1 99 ? -20.218 -1.826 9.372 1.00 87.50 99 THR A C 1
ATOM 781 O O . THR A 1 99 ? -21.431 -1.670 9.242 1.00 87.50 99 THR A O 1
ATOM 784 N N . THR A 1 100 ? -19.461 -0.980 10.075 1.00 83.62 100 THR A N 1
ATOM 785 C CA . THR A 1 100 ? -20.011 0.197 10.767 1.00 83.62 100 THR A CA 1
ATOM 786 C C . THR A 1 100 ? -20.127 1.414 9.853 1.00 83.62 100 THR A C 1
ATOM 788 O O . THR A 1 100 ? -21.039 2.216 10.022 1.00 83.62 100 THR A O 1
ATOM 791 N N . GLY A 1 101 ? -19.223 1.560 8.879 1.00 81.94 101 GLY A N 1
ATOM 792 C CA . GLY A 1 101 ? -19.095 2.765 8.056 1.00 81.94 101 GLY A CA 1
ATOM 793 C C . GLY A 1 101 ? -18.539 3.976 8.816 1.00 81.94 101 GLY A C 1
ATOM 794 O O . GLY A 1 101 ? -18.509 5.078 8.275 1.00 81.94 101 GLY A O 1
ATOM 795 N N . GLU A 1 102 ? -18.096 3.787 10.061 1.00 76.31 102 GLU A N 1
ATOM 796 C CA . GLU A 1 102 ? -17.695 4.850 10.988 1.00 76.31 102 GLU A CA 1
ATOM 797 C C . GLU A 1 102 ? -16.179 4.840 11.222 1.00 76.31 102 GLU A C 1
ATOM 799 O O . GLU A 1 102 ? -15.705 4.705 12.349 1.00 76.31 102 GLU A O 1
ATOM 8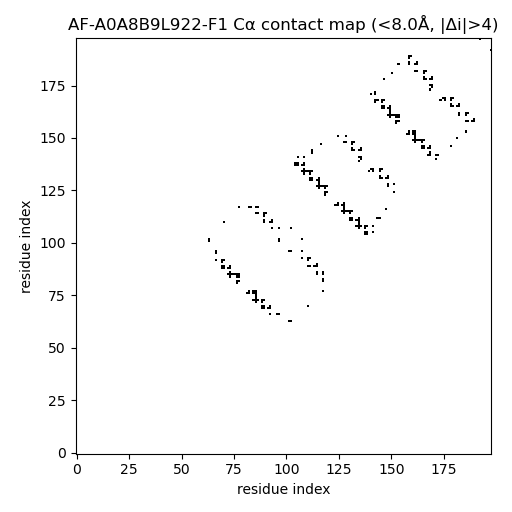04 N N . CYS A 1 103 ? -15.401 4.973 10.149 1.00 82.06 103 CYS A N 1
ATOM 805 C CA . CYS A 1 103 ? -13.948 5.099 10.235 1.00 82.06 103 CYS A CA 1
ATOM 806 C C . CYS A 1 103 ? -13.450 6.318 9.476 1.00 82.06 103 CYS A C 1
ATOM 808 O O . CYS A 1 103 ? -14.054 6.753 8.494 1.00 82.06 103 CYS A O 1
ATOM 810 N N . ASP A 1 104 ? -12.331 6.861 9.944 1.00 88.62 104 ASP A N 1
ATOM 811 C CA . ASP A 1 104 ? -11.621 7.875 9.191 1.00 88.62 104 ASP A CA 1
ATOM 812 C C . ASP A 1 104 ? -11.082 7.261 7.890 1.00 88.62 104 ASP A C 1
ATOM 814 O O . ASP A 1 104 ? -10.506 6.168 7.885 1.00 88.62 104 ASP A O 1
ATOM 818 N N . ALA A 1 105 ? -11.314 7.946 6.770 1.00 90.88 105 ALA A N 1
ATOM 819 C CA . ALA A 1 105 ? -10.930 7.437 5.457 1.00 90.88 105 ALA A CA 1
ATOM 820 C C . ALA A 1 105 ? -9.407 7.269 5.352 1.00 90.88 105 ALA A C 1
ATOM 822 O O . ALA A 1 105 ? -8.933 6.278 4.800 1.00 90.88 105 ALA A O 1
ATOM 823 N N . ASN A 1 106 ? -8.641 8.187 5.942 1.00 92.25 106 ASN A N 1
ATOM 824 C CA . ASN A 1 106 ? -7.187 8.111 5.938 1.00 92.25 106 ASN A CA 1
ATOM 825 C C . ASN A 1 106 ? -6.688 6.936 6.803 1.00 92.25 106 ASN A C 1
ATOM 827 O O . ASN A 1 106 ? -5.874 6.142 6.336 1.00 92.25 106 ASN A O 1
ATOM 831 N N . GLU A 1 107 ? -7.240 6.721 8.003 1.00 93.06 107 GLU A N 1
ATOM 832 C CA . GLU A 1 107 ? -6.926 5.525 8.812 1.00 93.06 107 GLU A CA 1
ATOM 833 C C . GLU A 1 107 ? -7.242 4.209 8.084 1.00 93.06 107 GLU A C 1
ATOM 835 O O . GLU A 1 107 ? -6.447 3.264 8.116 1.00 93.06 107 GLU A O 1
ATOM 840 N N . LEU A 1 108 ? -8.381 4.145 7.388 1.00 94.94 108 LEU A N 1
ATOM 841 C CA . LEU A 1 108 ? -8.765 2.975 6.602 1.00 94.94 108 LEU A CA 1
ATOM 842 C C . LEU A 1 108 ? -7.807 2.736 5.424 1.00 94.94 108 LEU A C 1
ATOM 844 O O . LEU A 1 108 ? -7.403 1.595 5.185 1.00 94.94 108 LEU A O 1
ATOM 848 N N . ALA A 1 109 ? -7.396 3.791 4.718 1.00 96.81 109 ALA A N 1
ATOM 849 C CA . ALA A 1 109 ? -6.418 3.695 3.638 1.00 96.81 109 ALA A CA 1
ATOM 850 C C . ALA A 1 109 ? -5.042 3.224 4.147 1.00 96.81 109 ALA A C 1
ATOM 852 O O . ALA A 1 109 ? -4.421 2.351 3.531 1.00 96.81 109 ALA A O 1
ATOM 853 N N . ILE A 1 110 ? -4.595 3.725 5.305 1.00 96.12 110 ILE A N 1
ATOM 854 C CA . ILE A 1 110 ? -3.362 3.283 5.976 1.00 96.12 110 ILE A CA 1
ATOM 855 C C . ILE A 1 110 ? -3.447 1.799 6.353 1.00 96.12 110 ILE A C 1
ATOM 857 O O . ILE A 1 110 ? -2.503 1.049 6.100 1.00 96.12 110 ILE A O 1
ATOM 861 N N . ALA A 1 111 ? -4.576 1.347 6.906 1.00 97.06 111 ALA A N 1
ATOM 862 C CA . ALA A 1 111 ? -4.769 -0.055 7.271 1.00 97.06 111 ALA A CA 1
ATOM 863 C C . ALA A 1 111 ? -4.689 -0.989 6.054 1.00 97.06 111 ALA A C 1
ATOM 865 O O . ALA A 1 111 ? -3.990 -2.004 6.105 1.00 97.06 111 ALA A O 1
ATOM 866 N N . TYR A 1 112 ? -5.343 -0.631 4.943 1.00 98.38 112 TYR A N 1
ATOM 867 C CA . TYR A 1 112 ? -5.218 -1.372 3.685 1.00 98.38 112 TYR A CA 1
ATOM 868 C C . TYR A 1 112 ? -3.771 -1.398 3.184 1.00 98.38 112 TYR A C 1
ATOM 870 O O . TYR A 1 112 ? -3.262 -2.466 2.851 1.00 98.38 112 TYR A O 1
ATOM 878 N N . ASN A 1 113 ? -3.076 -0.256 3.183 1.00 98.38 113 ASN A N 1
ATOM 879 C CA . ASN A 1 113 ? -1.676 -0.191 2.766 1.00 98.38 113 ASN A CA 1
ATOM 880 C C . ASN A 1 113 ? -0.777 -1.112 3.601 1.00 98.38 113 ASN A C 1
ATOM 882 O O . ASN A 1 113 ? 0.017 -1.873 3.052 1.00 98.38 113 ASN A O 1
ATOM 886 N N . ASN A 1 114 ? -0.910 -1.068 4.924 1.00 98.06 114 ASN A N 1
ATOM 887 C CA . ASN A 1 114 ? -0.041 -1.829 5.815 1.00 98.06 114 ASN A CA 1
ATOM 888 C C . ASN A 1 114 ? -0.353 -3.329 5.758 1.00 98.06 114 ASN A C 1
ATOM 890 O O . ASN A 1 114 ? 0.573 -4.141 5.736 1.00 98.06 114 ASN A O 1
ATOM 894 N N . ARG A 1 115 ? -1.630 -3.717 5.611 1.00 98.38 115 ARG A N 1
ATOM 895 C CA . ARG A 1 115 ? -1.996 -5.113 5.325 1.00 98.38 115 ARG A CA 1
ATOM 896 C C . ARG A 1 115 ? -1.415 -5.592 3.993 1.00 98.38 115 ARG A C 1
ATOM 898 O O . ARG A 1 115 ? -0.835 -6.675 3.935 1.00 98.38 115 ARG A O 1
ATOM 905 N N . GLY A 1 116 ? -1.496 -4.764 2.950 1.00 98.31 116 GLY A N 1
ATOM 906 C CA . GLY A 1 116 ? -0.868 -5.044 1.660 1.00 98.31 116 GLY A CA 1
ATOM 907 C C . GLY A 1 116 ? 0.649 -5.208 1.778 1.00 98.31 116 GLY A C 1
ATOM 908 O O . GLY A 1 116 ? 1.224 -6.110 1.177 1.00 98.31 116 GLY A O 1
ATOM 909 N N . GLN A 1 117 ? 1.306 -4.403 2.619 1.00 98.19 117 GLN A N 1
ATOM 910 C CA . GLN A 1 117 ? 2.742 -4.514 2.881 1.00 98.19 117 GLN A CA 1
ATOM 911 C C . GLN A 1 117 ? 3.119 -5.815 3.598 1.00 98.19 117 GLN A C 1
ATOM 913 O O . GLN A 1 117 ? 4.122 -6.435 3.243 1.00 98.19 117 GLN A O 1
ATOM 918 N N . VAL A 1 118 ? 2.300 -6.275 4.548 1.00 98.00 118 VAL A N 1
ATOM 919 C CA . VAL A 1 118 ? 2.476 -7.599 5.162 1.00 98.00 118 VAL A CA 1
ATOM 920 C C . VAL A 1 118 ? 2.416 -8.705 4.105 1.00 98.00 118 VAL A C 1
ATOM 922 O O . VAL A 1 118 ? 3.321 -9.538 4.028 1.00 98.00 118 VAL A O 1
ATOM 925 N N . LYS A 1 119 ? 1.390 -8.690 3.249 1.00 97.94 119 LYS A N 1
ATOM 926 C CA . LYS A 1 119 ? 1.235 -9.666 2.158 1.00 97.94 119 LYS A CA 1
ATOM 927 C C . LYS A 1 119 ? 2.381 -9.602 1.154 1.00 97.94 119 LYS A C 1
ATOM 929 O O . LYS A 1 119 ? 2.884 -10.632 0.715 1.00 97.94 119 LYS A O 1
ATOM 934 N N . TYR A 1 120 ? 2.872 -8.402 0.855 1.00 97.44 120 TYR A N 1
ATOM 935 C CA . TYR A 1 120 ? 4.058 -8.211 0.028 1.00 97.44 120 TYR A CA 1
ATOM 936 C C . TYR A 1 120 ? 5.297 -8.896 0.626 1.00 97.44 120 TYR A C 1
ATOM 938 O O . TYR A 1 120 ? 6.025 -9.568 -0.105 1.00 97.44 120 TYR A O 1
ATOM 946 N N . PHE A 1 121 ? 5.527 -8.793 1.941 1.00 95.12 121 PHE A N 1
ATOM 947 C CA . PHE A 1 121 ? 6.636 -9.500 2.599 1.00 95.12 121 PHE A CA 1
ATOM 948 C C . PHE A 1 121 ? 6.493 -11.022 2.553 1.00 95.12 121 PHE A C 1
ATOM 950 O O . PHE A 1 121 ? 7.497 -11.732 2.570 1.00 95.12 121 PHE A O 1
ATOM 957 N N . ARG A 1 122 ? 5.261 -11.521 2.438 1.00 94.56 122 ARG A N 1
ATOM 958 C CA . ARG A 1 122 ? 4.952 -12.937 2.219 1.00 94.56 122 ARG A CA 1
ATOM 959 C C . ARG A 1 122 ? 4.974 -13.356 0.744 1.00 94.56 122 ARG A C 1
ATOM 961 O O . ARG A 1 122 ? 4.782 -14.530 0.457 1.00 94.56 122 ARG A O 1
ATOM 968 N N . VAL A 1 123 ? 5.273 -12.433 -0.178 1.00 94.81 123 VAL A N 1
ATOM 969 C CA . VAL A 1 123 ? 5.289 -12.658 -1.639 1.00 94.81 123 VAL A CA 1
ATOM 970 C C . VAL A 1 123 ? 3.883 -12.928 -2.217 1.00 94.81 123 VAL A C 1
ATOM 972 O O . VAL A 1 123 ? 3.734 -13.331 -3.370 1.00 94.81 123 VAL A O 1
ATOM 975 N N . ASP A 1 124 ? 2.830 -12.600 -1.466 1.00 97.06 124 ASP A N 1
ATOM 976 C CA . ASP A 1 124 ? 1.425 -12.710 -1.876 1.00 97.06 124 ASP A CA 1
ATOM 977 C C . ASP A 1 124 ? 1.036 -11.490 -2.748 1.00 97.06 124 ASP A C 1
ATOM 979 O O . ASP A 1 124 ? 0.215 -10.645 -2.386 1.00 97.06 124 ASP A O 1
ATOM 983 N N . PHE A 1 125 ? 1.696 -11.348 -3.905 1.00 97.38 125 PHE A N 1
ATOM 984 C CA . PHE A 1 125 ? 1.697 -10.119 -4.712 1.00 97.38 125 PHE A CA 1
ATOM 985 C C . PHE A 1 125 ? 0.318 -9.667 -5.202 1.00 97.38 125 PHE A C 1
ATOM 987 O O . PHE A 1 125 ? 0.022 -8.475 -5.149 1.00 97.38 125 PHE A O 1
ATOM 994 N N . TYR A 1 126 ? -0.526 -10.584 -5.674 1.00 97.62 126 TYR A N 1
ATOM 995 C CA . TYR A 1 126 ? -1.858 -10.223 -6.169 1.00 97.62 126 TYR A CA 1
ATOM 996 C C . TYR A 1 126 ? -2.754 -9.707 -5.041 1.00 97.62 126 TYR A C 1
ATOM 998 O O . TYR A 1 126 ? -3.369 -8.654 -5.176 1.00 97.62 126 TYR A O 1
ATOM 1006 N N . GLU A 1 127 ? -2.740 -10.379 -3.890 1.00 97.81 127 GLU A N 1
ATOM 1007 C CA . GLU A 1 127 ? -3.521 -9.955 -2.728 1.00 97.81 127 GLU A CA 1
ATOM 1008 C C . GLU A 1 127 ? -3.013 -8.629 -2.144 1.00 97.81 127 GLU A C 1
ATOM 1010 O O . GLU A 1 127 ? -3.803 -7.804 -1.685 1.00 97.81 127 GLU A O 1
ATOM 1015 N N . ALA A 1 128 ? -1.697 -8.397 -2.178 1.00 98.50 128 ALA A N 1
ATOM 1016 C CA . ALA A 1 128 ? -1.113 -7.113 -1.809 1.00 98.50 128 ALA A CA 1
ATOM 1017 C C . ALA A 1 128 ? -1.554 -5.992 -2.769 1.00 98.50 128 ALA A C 1
ATOM 1019 O O . ALA A 1 128 ? -1.892 -4.895 -2.327 1.00 98.50 128 ALA A O 1
ATOM 1020 N N . MET A 1 129 ? -1.605 -6.259 -4.081 1.00 98.50 129 MET A N 1
ATOM 1021 C CA . MET A 1 129 ? -2.104 -5.298 -5.071 1.00 98.50 129 MET A CA 1
ATOM 1022 C C . MET A 1 129 ? -3.587 -4.966 -4.885 1.00 98.50 129 MET A C 1
ATOM 1024 O O . MET A 1 129 ? -3.971 -3.811 -5.105 1.00 98.50 129 MET A O 1
ATOM 1028 N N . ASP A 1 130 ? -4.406 -5.939 -4.486 1.00 98.50 130 ASP A N 1
ATOM 1029 C CA . ASP A 1 130 ? -5.817 -5.716 -4.163 1.00 98.50 130 ASP A CA 1
ATOM 1030 C C . ASP A 1 130 ? -5.958 -4.762 -2.975 1.00 98.50 130 ASP A C 1
ATOM 1032 O O . ASP A 1 130 ? -6.730 -3.802 -3.040 1.00 98.50 130 ASP A O 1
ATOM 1036 N N . ASP A 1 131 ? -5.143 -4.956 -1.937 1.00 98.62 131 ASP A N 1
ATOM 1037 C CA . ASP A 1 131 ? -5.103 -4.082 -0.765 1.00 98.62 131 ASP A CA 1
ATOM 1038 C C . ASP A 1 131 ? -4.620 -2.667 -1.105 1.00 98.62 131 ASP A C 1
ATOM 1040 O O . ASP A 1 131 ? -5.265 -1.689 -0.727 1.00 98.62 131 ASP A O 1
ATOM 1044 N N . TYR A 1 132 ? -3.557 -2.518 -1.898 1.00 98.69 132 TYR A N 1
ATOM 1045 C CA . TYR A 1 132 ? -3.129 -1.193 -2.359 1.00 98.69 132 TYR A CA 1
ATOM 1046 C C . TYR A 1 132 ? -4.184 -0.517 -3.231 1.00 98.69 132 TYR A C 1
ATOM 1048 O O . TYR A 1 132 ? -4.408 0.687 -3.130 1.00 98.69 132 TYR A O 1
ATOM 1056 N N . THR A 1 133 ? -4.881 -1.282 -4.068 1.00 98.69 133 THR A N 1
ATOM 1057 C CA . THR A 1 133 ? -5.966 -0.749 -4.894 1.00 98.69 133 THR A CA 1
ATOM 1058 C C . THR A 1 133 ? -7.164 -0.329 -4.043 1.00 98.69 133 THR A C 1
ATOM 1060 O O . THR A 1 133 ? -7.795 0.682 -4.352 1.00 98.69 133 THR A O 1
ATOM 1063 N N . ALA A 1 134 ? -7.471 -1.054 -2.966 1.00 98.25 134 ALA A N 1
ATOM 1064 C CA . ALA A 1 134 ? -8.476 -0.645 -1.993 1.00 98.25 134 ALA A CA 1
ATOM 1065 C C . ALA A 1 134 ? -8.063 0.648 -1.271 1.00 98.25 134 ALA A C 1
ATOM 1067 O O . ALA A 1 134 ? -8.865 1.577 -1.221 1.00 98.25 134 ALA A O 1
ATOM 1068 N N . ALA A 1 135 ? -6.808 0.762 -0.822 1.00 98.25 135 ALA A N 1
ATOM 1069 C CA . ALA A 1 135 ? -6.285 1.983 -0.204 1.00 98.25 135 ALA A CA 1
ATOM 1070 C C . ALA A 1 135 ? -6.436 3.207 -1.125 1.00 98.25 135 ALA A C 1
ATOM 1072 O O . ALA A 1 135 ? -6.968 4.225 -0.699 1.00 98.25 135 ALA A O 1
ATOM 1073 N N . ILE A 1 136 ? -6.074 3.071 -2.407 1.00 98.25 136 ILE A N 1
ATOM 1074 C CA . ILE A 1 136 ? -6.200 4.133 -3.425 1.00 98.25 136 ILE A CA 1
ATOM 1075 C C . ILE A 1 136 ? -7.659 4.558 -3.648 1.00 98.25 136 ILE A C 1
ATOM 1077 O O . ILE A 1 136 ? -7.938 5.724 -3.923 1.00 98.25 136 ILE A O 1
ATOM 1081 N N . LYS A 1 137 ? -8.606 3.615 -3.570 1.00 97.56 137 LYS A N 1
ATOM 1082 C CA . LYS A 1 137 ? -10.039 3.920 -3.709 1.00 97.56 137 LYS A CA 1
ATOM 1083 C C . LYS A 1 137 ? -10.584 4.687 -2.507 1.00 97.56 137 LYS A C 1
ATOM 1085 O O . LYS A 1 137 ? -11.495 5.488 -2.686 1.00 97.56 137 LYS A O 1
ATOM 1090 N N . VAL A 1 138 ? -10.067 4.403 -1.313 1.00 95.94 138 VAL A N 1
ATOM 1091 C CA . VAL A 1 138 ? -10.470 5.080 -0.076 1.00 95.94 138 VAL A CA 1
ATOM 1092 C C . VAL A 1 138 ? -9.860 6.477 -0.017 1.00 95.94 138 VAL A C 1
ATOM 1094 O O . VAL A 1 138 ? -10.585 7.445 0.198 1.00 95.94 138 VAL A O 1
ATOM 1097 N N . ASP A 1 139 ? -8.555 6.585 -0.264 1.00 96.00 139 ASP A N 1
ATOM 1098 C CA . ASP A 1 139 ? -7.846 7.855 -0.343 1.00 96.00 139 ASP A CA 1
ATOM 1099 C C . ASP A 1 139 ? -6.962 7.910 -1.593 1.00 96.00 139 ASP A C 1
ATOM 1101 O O . ASP A 1 139 ? -5.885 7.318 -1.678 1.00 96.00 139 ASP A O 1
ATOM 1105 N N . SER A 1 140 ? -7.428 8.675 -2.580 1.00 96.12 140 SER A N 1
ATOM 1106 C CA . SER A 1 140 ? -6.715 8.861 -3.845 1.00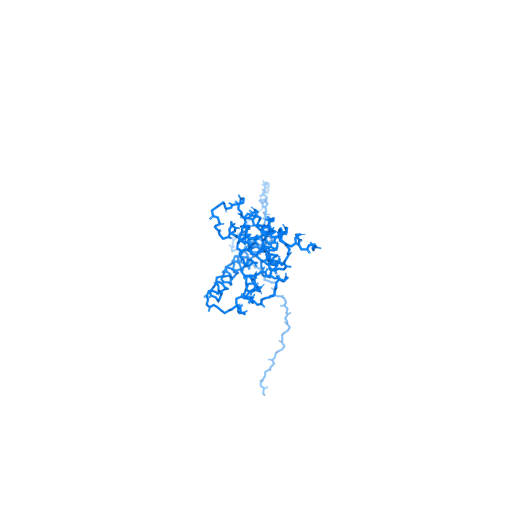 96.12 140 SER A CA 1
ATOM 1107 C C . SER A 1 140 ? -5.485 9.768 -3.744 1.00 96.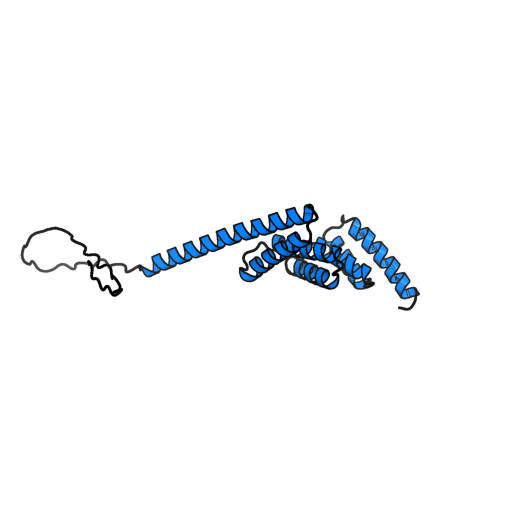12 140 SER A C 1
ATOM 1109 O O . SER A 1 140 ? -4.705 9.792 -4.698 1.00 96.12 140 SER A O 1
ATOM 1111 N N . GLN A 1 141 ? -5.342 10.528 -2.650 1.00 95.69 141 GLN A N 1
ATOM 1112 C CA . GLN A 1 141 ? -4.214 11.428 -2.386 1.00 95.69 141 GLN A CA 1
ATOM 1113 C C . GLN A 1 141 ? -3.127 10.773 -1.529 1.00 95.69 141 GLN A C 1
ATOM 1115 O O . GLN A 1 141 ? -2.079 11.377 -1.320 1.00 95.69 141 GLN A O 1
ATOM 1120 N N . PHE A 1 142 ? -3.343 9.538 -1.070 1.00 96.50 142 PHE A N 1
ATOM 1121 C CA . PHE A 1 142 ? -2.325 8.771 -0.372 1.00 96.50 142 PHE A CA 1
ATOM 1122 C C . PHE A 1 142 ? -1.350 8.158 -1.385 1.00 96.50 142 PHE A C 1
ATOM 1124 O O . PHE A 1 142 ? -1.693 7.242 -2.133 1.00 96.50 142 PHE A O 1
ATOM 1131 N N . GLU A 1 143 ? -0.120 8.666 -1.438 1.00 97.31 143 GLU A N 1
ATOM 1132 C CA . GLU A 1 143 ? 0.845 8.343 -2.491 1.00 97.31 143 GLU A CA 1
ATOM 1133 C C . GLU A 1 143 ? 1.563 6.997 -2.298 1.00 97.31 143 GLU A C 1
ATOM 1135 O O . GLU A 1 143 ? 2.026 6.388 -3.270 1.00 97.31 143 GLU A O 1
ATOM 1140 N N . VAL A 1 144 ? 1.647 6.521 -1.051 1.00 98.06 144 VAL A N 1
ATOM 1141 C CA . VAL A 1 144 ? 2.395 5.311 -0.665 1.00 98.06 144 VAL A CA 1
ATOM 1142 C C . VAL A 1 144 ? 1.817 4.028 -1.293 1.00 98.06 144 VAL A C 1
ATOM 1144 O O . VAL A 1 144 ? 2.600 3.246 -1.840 1.00 98.06 144 VAL A O 1
ATOM 1147 N N . PRO A 1 145 ? 0.487 3.801 -1.326 1.00 98.44 145 PRO A N 1
ATOM 1148 C CA . PRO A 1 145 ? -0.106 2.669 -2.038 1.00 98.44 145 PRO A CA 1
ATOM 1149 C C . PRO A 1 145 ? 0.224 2.614 -3.532 1.00 98.44 145 PRO A C 1
ATOM 1151 O O . PRO A 1 145 ? 0.425 1.522 -4.064 1.00 98.44 145 PRO A O 1
ATOM 1154 N N . TYR A 1 146 ? 0.303 3.763 -4.217 1.00 98.69 146 TYR A N 1
ATOM 1155 C CA . TYR A 1 146 ? 0.692 3.798 -5.631 1.00 98.69 146 TYR A CA 1
ATOM 1156 C C . TYR A 1 146 ? 2.127 3.306 -5.795 1.00 98.69 146 TYR A C 1
ATOM 1158 O O . TYR A 1 146 ? 2.375 2.410 -6.597 1.00 98.69 146 TYR A O 1
ATOM 1166 N N . TYR A 1 147 ? 3.051 3.811 -4.974 1.00 98.69 147 TYR A N 1
ATOM 1167 C CA . TYR A 1 147 ? 4.444 3.374 -4.999 1.00 98.69 147 TYR A CA 1
ATOM 1168 C C . TYR A 1 147 ? 4.566 1.866 -4.739 1.00 98.69 147 TYR A C 1
ATOM 1170 O O . TYR A 1 147 ? 5.197 1.147 -5.515 1.00 98.69 147 TYR A O 1
ATOM 1178 N N . ASN A 1 148 ? 3.896 1.363 -3.700 1.00 98.56 148 ASN A N 1
ATOM 1179 C CA . ASN A 1 148 ? 3.954 -0.051 -3.340 1.00 98.56 148 ASN A CA 1
ATOM 1180 C C . ASN A 1 148 ? 3.345 -0.964 -4.420 1.00 98.56 148 ASN A C 1
ATOM 1182 O O . ASN A 1 148 ? 3.918 -2.007 -4.747 1.00 98.56 148 ASN A O 1
ATOM 1186 N N . ARG A 1 149 ? 2.222 -0.565 -5.033 1.00 98.62 149 ARG A N 1
ATOM 1187 C CA . ARG A 1 149 ? 1.632 -1.297 -6.163 1.00 98.62 149 ARG A CA 1
ATOM 1188 C C . ARG A 1 149 ? 2.538 -1.264 -7.395 1.00 98.62 149 ARG A C 1
ATOM 1190 O O . ARG A 1 149 ? 2.696 -2.293 -8.055 1.00 98.62 149 ARG A O 1
ATOM 1197 N N . GLY A 1 150 ? 3.176 -0.124 -7.661 1.00 98.50 150 GLY A N 1
ATOM 1198 C CA . GLY A 1 150 ? 4.166 0.043 -8.723 1.00 98.50 150 GLY A CA 1
ATOM 1199 C C . GLY A 1 150 ? 5.361 -0.896 -8.558 1.00 98.50 150 GLY A C 1
ATOM 1200 O O . GLY A 1 150 ? 5.760 -1.550 -9.519 1.00 98.50 150 GLY A O 1
ATOM 1201 N N . LEU A 1 151 ? 5.872 -1.063 -7.332 1.00 98.56 151 LEU A N 1
ATOM 1202 C CA . LEU A 1 151 ? 6.948 -2.019 -7.036 1.00 98.56 151 LEU A CA 1
ATOM 1203 C C . LEU A 1 151 ? 6.553 -3.462 -7.364 1.00 98.56 151 LEU A C 1
ATOM 1205 O O . LEU A 1 151 ? 7.358 -4.204 -7.931 1.00 98.56 151 LEU A O 1
ATOM 1209 N N . ILE A 1 152 ? 5.325 -3.872 -7.036 1.00 98.50 152 ILE A N 1
ATOM 1210 C CA . ILE A 1 152 ? 4.840 -5.212 -7.385 1.00 98.50 152 ILE A CA 1
ATOM 1211 C C . ILE A 1 152 ? 4.718 -5.360 -8.902 1.00 98.50 152 ILE A C 1
ATOM 1213 O O . ILE A 1 152 ? 5.223 -6.329 -9.466 1.00 98.50 152 ILE A O 1
ATOM 1217 N N . ARG A 1 153 ? 4.096 -4.391 -9.579 1.00 98.50 153 ARG A N 1
ATOM 1218 C CA . ARG A 1 153 ? 3.942 -4.398 -11.043 1.00 98.50 153 ARG A CA 1
ATOM 1219 C C . ARG A 1 153 ? 5.290 -4.472 -11.754 1.00 98.50 153 ARG A C 1
ATOM 1221 O O . ARG A 1 153 ? 5.440 -5.266 -12.680 1.00 98.50 153 ARG A O 1
ATOM 1228 N N . TYR A 1 154 ? 6.283 -3.732 -11.267 1.00 98.25 154 TYR A N 1
ATOM 1229 C CA . TYR A 1 154 ? 7.658 -3.799 -11.751 1.00 98.25 154 TYR A CA 1
ATOM 1230 C C . TYR A 1 154 ? 8.242 -5.211 -11.586 1.00 98.25 154 TYR A C 1
ATOM 1232 O O . TYR A 1 154 ? 8.737 -5.782 -12.555 1.00 98.25 154 TYR A O 1
ATOM 1240 N N . ARG A 1 155 ? 8.109 -5.826 -10.399 1.00 96.56 155 ARG A N 1
ATOM 1241 C CA . ARG A 1 155 ? 8.583 -7.203 -10.139 1.00 96.56 155 ARG A CA 1
ATOM 1242 C C . ARG A 1 155 ? 7.914 -8.250 -11.028 1.00 96.56 155 ARG A C 1
ATOM 1244 O O . ARG A 1 155 ? 8.556 -9.232 -11.389 1.00 96.56 155 ARG A O 1
ATOM 1251 N N . LEU A 1 156 ? 6.648 -8.045 -11.380 1.00 96.25 156 LEU A N 1
ATOM 1252 C CA . LEU A 1 156 ? 5.896 -8.917 -12.286 1.00 96.25 156 LEU A CA 1
ATOM 1253 C C . LEU A 1 156 ? 6.180 -8.631 -13.775 1.00 96.25 156 LEU A C 1
ATOM 1255 O O . LEU A 1 156 ? 5.667 -9.331 -14.645 1.00 96.25 156 LEU A O 1
ATOM 1259 N N . GLY A 1 157 ? 7.001 -7.623 -14.092 1.00 95.44 157 GLY A N 1
ATOM 1260 C CA . GLY A 1 157 ? 7.353 -7.244 -15.464 1.00 95.44 157 GLY A CA 1
ATOM 1261 C C . GLY A 1 157 ? 6.279 -6.429 -16.193 1.00 95.44 157 GLY A C 1
ATOM 1262 O O . GLY A 1 157 ? 6.345 -6.282 -17.421 1.00 95.44 157 GLY A O 1
ATOM 1263 N N . PHE A 1 158 ? 5.299 -5.894 -15.460 1.00 97.00 158 PHE A N 1
ATOM 1264 C CA . PHE A 1 158 ? 4.282 -4.959 -15.945 1.00 97.00 158 PHE A CA 1
ATOM 1265 C C . PHE A 1 158 ? 4.824 -3.523 -15.902 1.00 97.00 158 PHE A C 1
ATOM 1267 O O . PHE A 1 158 ? 4.359 -2.676 -15.140 1.00 97.00 158 PHE A O 1
ATOM 1274 N N . PHE A 1 159 ? 5.856 -3.254 -16.706 1.00 97.50 159 PHE A N 1
ATOM 1275 C CA . PHE A 1 159 ? 6.612 -1.999 -16.638 1.00 97.50 159 PHE A CA 1
ATOM 1276 C C . PHE A 1 159 ? 5.778 -0.754 -16.966 1.00 97.50 159 PHE A C 1
ATOM 1278 O O . PHE A 1 159 ? 5.935 0.258 -16.294 1.00 97.50 159 PHE A O 1
ATOM 1285 N N . GLN A 1 160 ? 4.845 -0.829 -17.921 1.00 96.94 160 GLN A N 1
ATOM 1286 C CA . GLN A 1 160 ? 3.968 0.304 -18.258 1.00 96.94 160 GLN A CA 1
ATOM 1287 C C . GLN A 1 160 ? 3.040 0.683 -17.092 1.00 96.94 160 GLN A C 1
ATOM 1289 O O . GLN A 1 160 ? 2.896 1.860 -16.761 1.00 96.94 160 GLN A O 1
ATOM 1294 N N . ASP A 1 161 ? 2.451 -0.313 -16.426 1.00 97.94 161 ASP A N 1
ATOM 1295 C CA . ASP A 1 161 ? 1.580 -0.078 -15.272 1.00 97.94 161 ASP A CA 1
ATOM 1296 C C . ASP A 1 161 ? 2.373 0.427 -14.057 1.00 97.94 161 ASP A C 1
ATOM 1298 O O . ASP A 1 161 ? 1.899 1.291 -13.317 1.00 97.94 161 ASP A O 1
ATOM 1302 N N . ALA A 1 162 ? 3.590 -0.091 -13.857 1.00 98.56 162 ALA A N 1
ATOM 1303 C CA . ALA A 1 162 ? 4.500 0.381 -12.817 1.00 98.56 162 ALA A CA 1
ATOM 1304 C C . ALA A 1 162 ? 4.932 1.836 -13.055 1.00 98.56 162 ALA A C 1
ATOM 1306 O O . ALA A 1 162 ? 4.901 2.645 -12.131 1.00 98.56 162 ALA A O 1
ATOM 1307 N N . GLU A 1 163 ? 5.268 2.191 -14.298 1.00 98.50 163 GLU A N 1
ATOM 1308 C CA . GLU A 1 163 ? 5.604 3.559 -14.698 1.00 98.50 163 GLU A CA 1
ATOM 1309 C C . GLU A 1 163 ? 4.459 4.527 -14.380 1.00 98.50 163 GLU A C 1
ATOM 1311 O O . GLU A 1 163 ? 4.695 5.594 -13.809 1.00 98.50 163 GLU A O 1
ATOM 1316 N N . SER A 1 164 ? 3.217 4.145 -14.701 1.00 98.44 164 SER A N 1
ATOM 1317 C CA . SER A 1 164 ? 2.034 4.948 -14.384 1.00 98.44 164 SER A CA 1
ATOM 1318 C C . SER A 1 164 ? 1.887 5.182 -12.879 1.00 98.44 164 SER A C 1
ATOM 1320 O O . SER A 1 164 ? 1.605 6.305 -12.460 1.00 98.44 164 SER A O 1
ATOM 1322 N N . ASP A 1 165 ? 2.078 4.145 -12.064 1.00 98.62 165 ASP A N 1
ATOM 1323 C CA . ASP A 1 165 ? 1.976 4.255 -10.608 1.00 98.62 165 ASP A CA 1
ATOM 1324 C C . ASP A 1 165 ? 3.086 5.141 -10.023 1.00 98.62 165 ASP A C 1
ATOM 1326 O O . ASP A 1 165 ? 2.799 6.036 -9.227 1.00 98.62 165 ASP A O 1
ATOM 1330 N N . PHE A 1 166 ? 4.340 4.973 -10.459 1.00 98.75 166 PHE A N 1
ATOM 1331 C CA . PHE A 1 166 ? 5.451 5.794 -9.970 1.00 98.75 166 PHE A CA 1
ATOM 1332 C C . PHE A 1 166 ? 5.334 7.260 -10.383 1.00 98.75 166 PHE A C 1
ATOM 1334 O O . PHE A 1 166 ? 5.613 8.147 -9.575 1.00 98.75 166 PHE A O 1
ATOM 1341 N N . LYS A 1 167 ? 4.879 7.541 -11.612 1.00 98.56 167 LYS A N 1
ATOM 1342 C CA . LYS A 1 167 ? 4.566 8.914 -12.030 1.00 98.56 167 LYS A CA 1
ATOM 1343 C C . LYS A 1 167 ? 3.489 9.516 -11.143 1.00 98.56 167 LYS A C 1
ATOM 1345 O O . LYS A 1 167 ? 3.652 10.646 -10.695 1.00 98.56 167 LYS A O 1
ATOM 1350 N N . LYS A 1 168 ? 2.440 8.751 -10.825 1.00 98.44 168 LYS A N 1
ATOM 1351 C CA . LYS A 1 168 ? 1.368 9.229 -9.953 1.00 98.44 168 LYS A CA 1
ATOM 1352 C C . LYS A 1 168 ? 1.882 9.566 -8.552 1.00 98.44 168 LYS A C 1
ATOM 1354 O O . LYS A 1 168 ? 1.555 10.629 -8.031 1.00 98.44 168 LYS A O 1
ATOM 1359 N N . THR A 1 169 ? 2.749 8.731 -7.979 1.00 98.38 169 THR A N 1
ATOM 1360 C CA . THR A 1 169 ? 3.437 9.043 -6.716 1.00 98.38 169 THR A CA 1
ATOM 1361 C C . THR A 1 169 ? 4.211 10.363 -6.796 1.00 98.38 169 THR A C 1
ATOM 1363 O O . THR A 1 169 ? 4.077 11.191 -5.900 1.00 98.38 169 THR A O 1
ATOM 1366 N N . LEU A 1 170 ? 4.976 10.595 -7.867 1.00 98.31 170 LEU A N 1
ATOM 1367 C CA . LEU A 1 170 ? 5.782 11.813 -8.037 1.00 98.31 170 LEU A CA 1
ATOM 1368 C C . LEU A 1 170 ? 4.955 13.069 -8.348 1.00 98.31 170 LEU A C 1
ATOM 1370 O O . LEU A 1 170 ? 5.388 14.170 -8.021 1.00 98.31 170 LEU A O 1
ATOM 1374 N N . GLU A 1 171 ? 3.772 12.928 -8.951 1.00 98.06 171 GLU A N 1
ATOM 1375 C CA . GLU A 1 171 ? 2.816 14.035 -9.100 1.00 98.06 171 GLU A CA 1
ATOM 1376 C C . GLU A 1 171 ? 2.332 14.549 -7.738 1.00 98.06 171 GLU A C 1
ATOM 1378 O O . GLU A 1 171 ? 2.169 15.755 -7.563 1.00 98.06 171 GLU A O 1
ATOM 1383 N N . MET A 1 172 ? 2.096 13.642 -6.783 1.00 97.62 172 MET A N 1
ATOM 1384 C CA . MET A 1 172 ? 1.642 13.984 -5.428 1.00 97.62 172 MET A CA 1
ATOM 1385 C C . MET A 1 172 ? 2.802 14.428 -4.534 1.00 97.62 172 MET A C 1
ATOM 1387 O O . MET A 1 172 ? 2.693 15.417 -3.812 1.00 97.62 172 MET A O 1
ATOM 1391 N N . ASN A 1 173 ? 3.928 13.720 -4.610 1.00 97.25 173 ASN A N 1
ATOM 1392 C CA . ASN A 1 173 ? 5.126 13.995 -3.832 1.00 97.25 173 ASN A CA 1
ATOM 1393 C C . ASN A 1 173 ? 6.371 14.006 -4.740 1.00 97.25 173 ASN A C 1
ATOM 1395 O O . ASN A 1 173 ? 7.045 12.982 -4.896 1.00 97.25 173 ASN A O 1
ATOM 1399 N N . PRO A 1 174 ? 6.728 15.174 -5.308 1.00 97.50 174 PRO A N 1
ATOM 1400 C CA . PRO A 1 174 ? 7.884 15.307 -6.199 1.00 97.50 174 PRO A CA 1
ATOM 1401 C C . PRO A 1 174 ? 9.231 14.964 -5.549 1.00 97.50 174 PRO A C 1
ATOM 1403 O O . PRO A 1 174 ? 10.203 14.691 -6.251 1.00 97.50 174 PRO A O 1
ATOM 1406 N N . ASN A 1 175 ? 9.298 14.973 -4.214 1.00 97.19 175 ASN A N 1
ATOM 1407 C CA . ASN A 1 175 ? 10.509 14.691 -3.444 1.00 97.19 175 ASN A CA 1
ATOM 1408 C C . ASN A 1 175 ? 10.628 13.211 -3.041 1.00 97.19 175 ASN A C 1
ATOM 1410 O O . ASN A 1 175 ? 11.538 12.856 -2.289 1.00 97.19 175 ASN A O 1
ATOM 1414 N N . PHE A 1 176 ? 9.732 12.339 -3.519 1.00 97.56 176 PHE A N 1
ATOM 1415 C CA . PHE A 1 176 ? 9.789 10.906 -3.239 1.00 97.56 176 PHE A CA 1
ATOM 1416 C C . PHE A 1 176 ? 10.935 10.247 -4.022 1.00 97.56 176 PHE A C 1
ATOM 1418 O O . PHE A 1 176 ? 10.774 9.715 -5.123 1.00 97.56 176 PHE A O 1
ATOM 1425 N N . GLU A 1 177 ? 12.121 10.263 -3.418 1.00 97.44 177 GLU A N 1
ATOM 1426 C CA . GLU A 1 177 ? 13.368 9.830 -4.047 1.00 97.44 177 GLU A CA 1
ATOM 1427 C C . GLU A 1 177 ? 13.343 8.377 -4.540 1.00 97.44 177 GLU A C 1
ATOM 1429 O O . GLU A 1 177 ? 13.813 8.082 -5.642 1.00 97.44 177 GLU A O 1
ATOM 1434 N N . ASP A 1 178 ? 12.767 7.464 -3.759 1.00 97.38 178 ASP A N 1
ATOM 1435 C CA . ASP A 1 178 ? 12.714 6.050 -4.132 1.00 97.38 178 ASP A CA 1
ATOM 1436 C C . ASP A 1 178 ? 11.768 5.798 -5.312 1.00 97.38 178 ASP A C 1
ATOM 1438 O O . ASP A 1 178 ? 12.078 4.982 -6.185 1.00 97.38 178 ASP A O 1
ATOM 1442 N N . ALA A 1 179 ? 10.665 6.548 -5.411 1.00 97.88 179 ALA A N 1
ATOM 1443 C CA . ALA A 1 179 ? 9.779 6.503 -6.572 1.00 97.88 179 ALA A CA 1
ATOM 1444 C C . ALA A 1 179 ? 10.491 7.018 -7.831 1.00 97.88 179 ALA A C 1
ATOM 1446 O O . ALA A 1 179 ? 10.371 6.414 -8.894 1.00 97.88 179 ALA A O 1
ATOM 1447 N N . ARG A 1 180 ? 11.308 8.074 -7.712 1.00 98.31 180 ARG A N 1
ATOM 1448 C CA . ARG A 1 180 ? 12.120 8.614 -8.817 1.00 98.31 180 ARG A CA 1
ATOM 1449 C C . ARG A 1 180 ? 13.137 7.599 -9.339 1.00 98.31 180 ARG A C 1
ATOM 1451 O O . ARG A 1 180 ? 13.252 7.414 -10.551 1.00 98.31 180 ARG A O 1
ATOM 1458 N N . LYS A 1 181 ? 13.841 6.912 -8.437 1.00 98.44 181 LYS A N 1
ATOM 1459 C CA . LYS A 1 181 ? 14.775 5.830 -8.792 1.00 98.44 181 LYS A CA 1
ATOM 1460 C C . LYS A 1 181 ? 14.052 4.647 -9.431 1.00 98.44 181 LYS A C 1
ATOM 1462 O O . LYS A 1 181 ? 14.488 4.158 -10.470 1.00 98.44 181 LYS A O 1
ATOM 1467 N N . SER A 1 182 ? 12.933 4.226 -8.842 1.00 98.38 182 SER A N 1
ATOM 1468 C CA . SER A 1 182 ? 12.134 3.100 -9.340 1.00 98.38 182 SER A CA 1
ATOM 1469 C C . SER A 1 182 ? 11.555 3.387 -10.724 1.00 98.38 182 SER A C 1
ATOM 1471 O O . SER A 1 182 ? 11.609 2.526 -11.599 1.00 98.38 182 SER A O 1
ATOM 1473 N N . LEU A 1 183 ? 11.084 4.613 -10.965 1.00 98.50 183 LEU A N 1
ATOM 1474 C CA . LEU A 1 183 ? 10.634 5.073 -12.277 1.00 98.50 183 LEU A CA 1
ATOM 1475 C C . LEU A 1 183 ? 11.757 5.002 -13.315 1.00 98.50 183 LEU A C 1
ATOM 1477 O O . LEU A 1 183 ? 11.560 4.443 -14.391 1.00 98.50 183 LEU A O 1
ATOM 1481 N N . HIS A 1 184 ? 12.935 5.540 -12.990 1.00 98.19 184 HIS A N 1
ATOM 1482 C CA . HIS A 1 184 ? 14.085 5.508 -13.893 1.00 98.19 184 HIS A CA 1
ATOM 1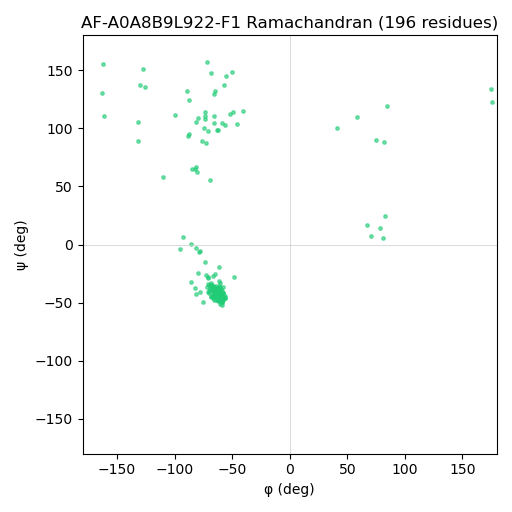483 C C . HIS A 1 184 ? 14.463 4.073 -14.282 1.00 98.19 184 HIS A C 1
ATOM 1485 O O . HIS A 1 184 ? 14.606 3.774 -15.466 1.00 98.19 184 HIS A O 1
ATOM 1491 N N . GLN A 1 185 ? 14.540 3.177 -13.294 1.00 98.00 185 GLN A N 1
ATOM 1492 C CA . GLN A 1 185 ? 14.840 1.766 -13.522 1.00 98.00 185 GLN A CA 1
ATOM 1493 C C . GLN A 1 185 ? 13.757 1.076 -14.366 1.00 98.00 185 GLN A C 1
ATOM 1495 O O . GLN A 1 185 ? 14.068 0.350 -15.306 1.00 98.00 185 GLN A O 1
ATOM 1500 N N . THR A 1 186 ? 12.483 1.355 -14.082 1.00 98.06 186 THR A N 1
ATOM 1501 C CA . THR A 1 186 ? 11.338 0.790 -14.813 1.00 98.06 186 THR A CA 1
ATOM 1502 C C . THR A 1 186 ? 11.374 1.132 -16.299 1.00 98.06 186 THR A C 1
ATOM 1504 O O . THR A 1 186 ? 11.079 0.272 -17.126 1.00 98.06 186 THR A O 1
ATOM 1507 N N . ILE A 1 187 ? 11.760 2.362 -16.649 1.00 97.69 187 ILE A N 1
ATOM 1508 C CA . ILE A 1 187 ? 11.869 2.798 -18.048 1.00 97.69 187 ILE A CA 1
ATOM 1509 C C . ILE A 1 187 ? 12.993 2.037 -18.760 1.00 97.69 187 ILE A C 1
ATOM 1511 O O . ILE A 1 187 ? 12.772 1.513 -19.850 1.00 97.69 187 ILE A O 1
ATOM 1515 N N . ILE A 1 188 ? 14.169 1.917 -18.131 1.00 97.44 188 ILE A N 1
ATOM 1516 C CA . ILE A 1 188 ? 15.309 1.178 -18.698 1.00 97.44 188 ILE A CA 1
ATOM 1517 C C . ILE A 1 188 ? 14.921 -0.280 -18.962 1.00 97.44 188 ILE A C 1
ATOM 1519 O O . ILE A 1 188 ? 15.070 -0.769 -20.083 1.00 97.44 188 ILE A O 1
ATOM 1523 N N . ASP A 1 189 ? 14.369 -0.961 -17.958 1.00 96.56 189 ASP A N 1
ATOM 1524 C CA . ASP A 1 189 ? 14.014 -2.378 -18.075 1.00 96.56 189 ASP A CA 1
ATOM 1525 C C . ASP A 1 189 ? 12.850 -2.603 -19.053 1.00 96.56 189 ASP A C 1
ATOM 1527 O O . ASP A 1 189 ? 12.820 -3.599 -19.782 1.00 96.56 189 ASP A O 1
ATOM 1531 N N . GLY A 1 190 ? 11.915 -1.651 -19.120 1.00 95.69 190 GLY A N 1
ATOM 1532 C CA . GLY A 1 190 ? 10.843 -1.623 -20.110 1.00 95.69 190 GLY A CA 1
ATOM 1533 C C . GLY A 1 190 ? 11.370 -1.530 -21.540 1.00 95.69 190 GLY A C 1
ATOM 1534 O O . GLY A 1 190 ? 10.977 -2.327 -22.395 1.00 95.69 190 GLY A O 1
ATOM 1535 N N . GLU A 1 191 ? 12.302 -0.614 -21.804 1.00 95.12 191 GLU A N 1
ATOM 1536 C CA . GLU A 1 191 ? 12.956 -0.494 -23.109 1.00 95.12 191 GLU A CA 1
ATOM 1537 C C . GLU A 1 191 ? 13.764 -1.743 -23.467 1.00 95.12 191 GLU A C 1
ATOM 1539 O O . GLU A 1 191 ? 13.741 -2.193 -24.615 1.00 95.12 191 GLU A O 1
ATOM 1544 N N . GLU A 1 192 ? 14.484 -2.322 -22.505 1.00 94.88 192 GLU A N 1
ATOM 1545 C CA . GLU A 1 192 ? 15.214 -3.568 -22.721 1.00 94.88 192 GLU A CA 1
ATOM 1546 C C . GLU A 1 192 ? 14.284 -4.727 -23.082 1.00 94.88 192 GLU A C 1
ATOM 1548 O O . GLU A 1 192 ? 14.592 -5.491 -24.000 1.00 94.88 192 GLU A O 1
ATOM 1553 N N . LYS A 1 193 ? 13.139 -4.854 -22.403 1.00 92.56 193 LYS A N 1
ATOM 1554 C CA . LYS A 1 193 ? 12.130 -5.875 -22.712 1.00 92.56 193 LYS A CA 1
ATOM 1555 C C . LYS A 1 193 ? 11.618 -5.736 -24.147 1.00 92.56 193 LYS A C 1
ATOM 1557 O O . LYS A 1 193 ? 11.593 -6.731 -24.871 1.00 92.56 193 LYS A O 1
ATOM 1562 N N . LEU A 1 194 ? 11.322 -4.508 -24.582 1.00 91.12 194 LEU A N 1
ATOM 1563 C CA . LEU A 1 194 ? 10.890 -4.221 -25.953 1.00 91.12 194 LEU A CA 1
ATOM 1564 C C . LEU A 1 194 ? 11.979 -4.552 -26.984 1.00 91.12 194 LEU A C 1
ATOM 1566 O O . LEU A 1 194 ? 11.692 -5.162 -28.012 1.00 91.12 194 LEU A O 1
ATOM 1570 N N . LYS A 1 195 ? 13.248 -4.221 -26.703 1.00 93.69 195 LYS A N 1
ATOM 1571 C CA . LYS A 1 195 ? 14.389 -4.565 -27.579 1.00 93.69 195 LYS A CA 1
ATOM 1572 C C . LYS A 1 195 ? 14.565 -6.076 -27.744 1.00 93.69 195 LYS A C 1
ATOM 1574 O O . LYS A 1 195 ? 15.020 -6.523 -28.793 1.00 93.69 195 LYS A O 1
ATOM 1579 N N . ARG A 1 196 ? 14.211 -6.860 -26.722 1.00 92.44 196 ARG A N 1
ATOM 1580 C CA . ARG A 1 196 ? 14.255 -8.331 -26.752 1.00 92.44 196 ARG A CA 1
ATOM 1581 C C . ARG A 1 196 ? 13.069 -8.957 -27.505 1.00 92.44 196 ARG A C 1
ATOM 1583 O O . ARG A 1 196 ? 13.090 -10.165 -27.717 1.00 92.44 196 ARG A O 1
ATOM 1590 N N . GLY A 1 197 ? 12.088 -8.160 -27.940 1.00 85.00 197 GLY A N 1
ATOM 1591 C CA . GLY A 1 197 ? 10.965 -8.607 -28.771 1.00 85.00 197 GLY A CA 1
ATOM 1592 C C . GLY A 1 197 ? 9.801 -9.243 -28.006 1.00 85.00 197 GLY A C 1
ATOM 1593 O O . GLY A 1 197 ? 9.077 -10.043 -28.597 1.00 85.00 197 GLY A O 1
ATOM 1594 N N . TYR A 1 198 ? 9.642 -8.916 -26.718 1.00 66.19 198 TYR A N 1
ATOM 1595 C CA . TYR A 1 198 ? 8.520 -9.346 -25.870 1.00 66.19 198 TYR A CA 1
ATOM 1596 C C . TYR A 1 198 ? 7.463 -8.257 -25.697 1.00 66.19 198 TYR A C 1
ATOM 1598 O O . TYR A 1 198 ? 7.839 -7.063 -25.705 1.00 66.19 198 TYR A O 1
#

Solvent-accessible surface area (backbone atoms only — not comparable to full-atom values): 11259 Å² total; per-residue (Å²): 133,90,80,86,81,91,80,82,93,72,87,80,79,82,78,80,79,82,85,78,84,85,82,84,95,75,85,87,82,84,88,75,90,73,79,72,72,74,79,73,80,81,39,75,67,54,59,51,47,52,51,52,50,50,50,51,52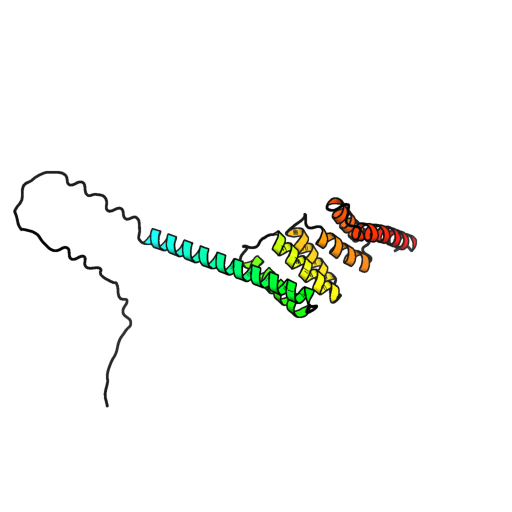,51,53,52,50,54,51,43,54,51,43,54,50,36,50,53,50,19,52,51,29,44,76,71,65,40,41,72,61,16,41,53,32,31,50,53,34,51,52,49,33,71,72,68,67,70,58,59,50,65,61,53,19,51,40,28,33,53,38,14,51,44,30,43,76,72,65,40,51,68,65,14,40,52,24,15,52,51,13,36,71,60,28,75,83,52,44,63,30,35,38,56,38,13,52,49,29,43,75,74,66,40,27,70,64,15,41,54,22,19,51,52,22,38,74,75,38,76,81,46,61,68,41,54,52,50,36,55,51,34,53,54,54,41,52,51,42,49,75,73,73,102

Foldseek 3Di:
DDDDDDDDDDDDDPPPDDDDDDDDDDDDDDDDDDPPPPPPCPDPPVVVVVVVVVVVVVVLVVLQVVLVVLLVVLVVCVVVVVLVSSLVSLVVSLVSCVVSVPDDLQSNLVSLQSNLVSCVVVVVLVSSLVSLVVSCVSPVLPLSSLQVNLVSCVVVVVLVSSLVSLVSSCVNPVPPVVSVVSNVVSVVVNVVVVVVPD

Mean predicted aligned error: 13.7 Å

Secondary structure (DSSP, 8-state):
-------------------------------------------HHHHHHHHHHHHHHHHHHHHHHHHHHHHHHHHHHHHTT-HHHHHHHHHHHHHHHHHH--S-HHHHHHHHHHHHHHHHHTT-HHHHHHHHHHHHHH-TT-HHHHHHHHHHHHHTT-HHHHHHHHHHHHHH-TT-HHHHHHHHHHHHHHHHHHHTT-

Radius of gyration: 33.25 Å; Cα contacts (8 Å, |Δi|>4): 164; chains: 1; bounding box: 88×62×83 Å

Sequence (198 aa):
MWLALDRALSVNYVLICCECSGLSSAPVQRGRSVRTRGCSTTRVSDTQRETQQQLKLMETQELRERSAGLLKEAHLQFNSGNFHQAEELYTQFINTCTTTGECDANELAIAYNNRGQVKYFRVDFYEAMDDYTAAIKVDSQFEVPYYNRGLIRYRLGFFQDAESDFKKTLEMNPNFEDARKSLHQTIIDGEEKLKRGY

pLDDT: mean 80.92, std 23.11, range [32.56, 98.75]

Nearest PDB structures (foldseek):
  6v8e-assembly2_F  TM=9.325E-01  e=5.791E-06  synthetic construct
  8ffw-assembly1_D  TM=8.641E-01  e=2.226E-06  Homo sapiens
  8ffv-assembly1_D  TM=8.946E-01  e=2.038E-05  Homo sapiens
  9gaw-assembly1_K  TM=8.377E-01  e=5.043E-05  Homo sapiens
  6qdl-assembly1_A  TM=8.783E-01  e=1.020E-04  Caenorhabditis elegans

InterPro domains:
  IPR011990 Tetratricopeptide-like helical domain superfamily [G3DSA:1.25.40.10] (51-190)
  IPR011990 Tetratricopeptide-like helical domain superfamily [SSF48452] (70-184)
  IPR013105 Tetratricopeptide repeat 2 [PF07719] (146-175)
  IPR019734 Tetratricopeptide repeat [PS50005] (143-176)
  IPR019734 Tetratricopeptide repeat [SM00028] (67-100)
  IPR019734 Tetratricopeptide repeat [SM00028] (109-142)
  IPR019734 Tetratricopeptide repeat [SM00028] (143-176)

Organism: Astyanax mexicanus (NCBI:txid7994)